Protein AF-0000000084598078 (afdb_homodimer)

Structure (mmCIF, N/CA/C/O backbone):
data_AF-0000000084598078-model_v1
#
loop_
_entity.id
_entity.type
_entity.pdbx_description
1 polymer 'N-acetyltransferase domain-containing protein'
#
loop_
_atom_site.group_PDB
_atom_site.id
_atom_site.type_symbol
_atom_site.label_atom_id
_atom_site.label_alt_id
_atom_site.label_comp_id
_atom_site.label_asym_id
_atom_site.label_entity_id
_atom_site.label_seq_id
_atom_site.pdbx_PDB_ins_code
_atom_site.Cartn_x
_atom_site.Cartn_y
_atom_site.Cartn_z
_atom_site.occupancy
_atom_site.B_iso_or_equiv
_atom_site.auth_seq_id
_atom_site.auth_comp_id
_atom_site.auth_asym_id
_atom_site.auth_atom_id
_atom_site.pdbx_PDB_model_num
ATOM 1 N N . MET A 1 1 ? 15.062 3.168 -22.875 1 33.38 1 MET A N 1
ATOM 2 C CA . MET A 1 1 ? 16.219 2.279 -22.734 1 33.38 1 MET A CA 1
ATOM 3 C C . MET A 1 1 ? 15.922 1.174 -21.719 1 33.38 1 MET A C 1
ATOM 5 O O . MET A 1 1 ? 15.234 1.404 -20.734 1 33.38 1 MET A O 1
ATOM 9 N N . SER A 1 2 ? 16.141 -0.065 -22.094 1 39.03 2 SER A N 1
ATOM 10 C CA . SER A 1 2 ? 15.836 -1.218 -21.266 1 39.03 2 SER A CA 1
ATOM 11 C C . SER A 1 2 ? 16.656 -1.192 -19.969 1 39.03 2 SER A C 1
ATOM 13 O O . SER A 1 2 ? 17.844 -0.91 -20 1 39.03 2 SER A O 1
ATOM 15 N N . VAL A 1 3 ? 16.031 -1.024 -18.812 1 53.75 3 VAL A N 1
ATOM 16 C CA . VAL A 1 3 ? 16.656 -0.993 -17.5 1 53.75 3 VAL A CA 1
ATOM 17 C C . VAL A 1 3 ? 17.688 -2.117 -17.391 1 53.75 3 VAL A C 1
ATOM 19 O O . VAL A 1 3 ? 18.531 -2.111 -16.484 1 53.75 3 VAL A O 1
ATOM 22 N N . SER A 1 4 ? 17.656 -3.123 -18.219 1 53.31 4 SER A N 1
ATOM 23 C CA . SER A 1 4 ? 18.453 -4.336 -18.078 1 53.31 4 SER A CA 1
ATOM 24 C C . SER A 1 4 ? 19.938 -4.039 -18.188 1 53.31 4 SER A C 1
ATOM 26 O O . SER A 1 4 ? 20.766 -4.762 -17.641 1 53.31 4 SER A O 1
ATOM 28 N N . THR A 1 5 ? 20.375 -2.893 -18.75 1 61.44 5 THR A N 1
ATOM 29 C CA . THR A 1 5 ? 21.781 -2.654 -19.016 1 61.44 5 THR A CA 1
ATOM 30 C C . THR A 1 5 ? 22.375 -1.687 -18 1 61.44 5 THR A C 1
ATOM 32 O O . THR A 1 5 ? 23.578 -1.429 -18.016 1 61.44 5 THR A O 1
ATOM 35 N N . LEU A 1 6 ? 21.719 -1.361 -17.125 1 67.69 6 LEU A N 1
ATOM 36 C CA . LEU A 1 6 ? 22.172 -0.348 -16.188 1 67.69 6 LEU A CA 1
ATOM 37 C C . LEU A 1 6 ? 22.844 -0.994 -14.969 1 67.69 6 LEU A C 1
ATOM 39 O O . LEU A 1 6 ? 22.547 -2.143 -14.633 1 67.69 6 LEU A O 1
ATOM 43 N N . PRO A 1 7 ? 23.828 -0.304 -14.336 1 74.62 7 PRO A N 1
ATOM 44 C CA . PRO A 1 7 ? 24.344 -0.784 -13.055 1 74.62 7 PRO A CA 1
ATOM 45 C C . PRO A 1 7 ? 23.25 -1.077 -12.039 1 74.62 7 PRO A C 1
ATOM 47 O O . PRO A 1 7 ? 22.172 -0.47 -12.094 1 74.62 7 PRO A O 1
ATOM 50 N N . LYS A 1 8 ? 23.578 -2.086 -11.297 1 75.5 8 LYS A N 1
ATOM 51 C CA . LYS A 1 8 ? 22.625 -2.57 -10.312 1 75.5 8 LYS A CA 1
ATOM 52 C C . LYS A 1 8 ? 22.016 -1.413 -9.523 1 75.5 8 LYS A C 1
ATOM 54 O O . LYS A 1 8 ? 20.797 -1.386 -9.281 1 75.5 8 LYS A O 1
ATOM 59 N N . ALA A 1 9 ? 22.875 -0.441 -9.117 1 71.5 9 ALA A N 1
ATOM 60 C CA . ALA A 1 9 ? 22.422 0.702 -8.328 1 71.5 9 ALA A CA 1
ATOM 61 C C . ALA A 1 9 ? 21.438 1.56 -9.125 1 71.5 9 ALA A C 1
ATOM 63 O O . ALA A 1 9 ? 20.438 2.027 -8.578 1 71.5 9 ALA A O 1
ATOM 64 N N . ASP A 1 10 ? 21.703 1.66 -10.383 1 82.12 10 ASP A N 1
ATOM 65 C CA . ASP A 1 10 ? 20.828 2.436 -11.258 1 82.12 10 ASP A CA 1
ATOM 66 C C . ASP A 1 10 ? 19.5 1.721 -11.484 1 82.12 10 ASP A C 1
ATOM 68 O O . ASP A 1 10 ? 18.438 2.355 -11.492 1 82.12 10 ASP A O 1
ATOM 72 N N . LYS A 1 11 ? 19.625 0.465 -11.562 1 84.94 11 LYS A N 1
ATOM 73 C CA . LYS A 1 11 ? 18.422 -0.326 -11.742 1 84.94 11 LYS A CA 1
ATOM 74 C C . LYS A 1 11 ? 17.5 -0.221 -10.523 1 84.94 11 LYS A C 1
ATOM 76 O O . LYS A 1 11 ? 16.297 -0.074 -10.664 1 84.94 11 LYS A O 1
ATOM 81 N N . ARG A 1 12 ? 18.094 -0.279 -9.453 1 87.19 12 ARG A N 1
ATOM 82 C CA . ARG A 1 12 ? 17.344 -0.189 -8.211 1 87.19 12 ARG A CA 1
ATOM 83 C C . ARG A 1 12 ? 16.656 1.172 -8.078 1 87.19 12 ARG A C 1
ATOM 85 O O . ARG A 1 12 ? 15.516 1.261 -7.633 1 87.19 12 ARG A O 1
ATOM 92 N N . ASP A 1 13 ? 17.406 2.141 -8.531 1 88.06 13 ASP A N 1
ATOM 93 C CA . ASP A 1 13 ? 16.844 3.488 -8.484 1 88.06 13 ASP A CA 1
ATOM 94 C C . ASP A 1 13 ? 15.633 3.607 -9.391 1 88.06 13 ASP A C 1
ATOM 96 O O . ASP A 1 13 ? 14.617 4.203 -9.016 1 88.06 13 ASP A O 1
ATOM 100 N N . ILE A 1 14 ? 15.789 3.059 -10.438 1 92.56 14 ILE A N 1
ATOM 101 C CA . ILE A 1 14 ? 14.695 3.113 -11.398 1 92.56 14 ILE A CA 1
ATOM 102 C C . ILE A 1 14 ? 13.492 2.34 -10.859 1 92.56 14 ILE A C 1
ATOM 104 O O . ILE A 1 14 ? 12.352 2.791 -10.984 1 92.56 14 ILE A O 1
ATOM 108 N N . GLN A 1 15 ? 13.711 1.255 -10.297 1 93.06 15 GLN A N 1
ATOM 109 C CA . GLN A 1 15 ? 12.625 0.457 -9.742 1 93.06 15 GLN A CA 1
ATOM 110 C C . GLN A 1 15 ? 11.93 1.192 -8.602 1 93.06 15 GLN A C 1
ATOM 112 O O . GLN A 1 15 ? 10.711 1.104 -8.453 1 93.06 15 GLN A O 1
ATOM 117 N N . LEU A 1 16 ? 12.688 1.859 -7.855 1 93.25 16 LEU A N 1
ATOM 118 C CA . LEU A 1 16 ? 12.109 2.611 -6.746 1 93.25 16 LEU A CA 1
ATOM 119 C C . LEU A 1 16 ? 11.195 3.715 -7.258 1 93.25 16 LEU A C 1
ATOM 121 O O . LEU A 1 16 ? 10.109 3.938 -6.703 1 93.25 16 LEU A O 1
ATOM 125 N N . ILE A 1 17 ? 11.633 4.371 -8.273 1 94.12 17 ILE A N 1
ATOM 126 C CA . ILE A 1 17 ? 10.82 5.414 -8.883 1 94.12 17 ILE A CA 1
ATOM 127 C C . ILE A 1 17 ? 9.531 4.801 -9.438 1 94.12 17 ILE A C 1
ATOM 129 O O . ILE A 1 17 ? 8.453 5.367 -9.273 1 94.12 17 ILE A O 1
ATOM 133 N N . ARG A 1 18 ? 9.664 3.744 -10.039 1 95.25 18 ARG A N 1
ATOM 134 C CA . ARG A 1 18 ? 8.492 3.057 -10.578 1 95.25 18 ARG A CA 1
ATOM 135 C C . ARG A 1 18 ? 7.578 2.572 -9.453 1 95.25 18 ARG A C 1
ATOM 137 O O . ARG A 1 18 ? 6.355 2.641 -9.578 1 95.25 18 ARG A O 1
ATOM 144 N N . MET A 1 19 ? 8.172 2.045 -8.453 1 96.69 19 MET A N 1
ATOM 145 C CA . MET A 1 19 ? 7.402 1.616 -7.285 1 96.69 19 MET A CA 1
ATOM 146 C C . MET A 1 19 ? 6.586 2.771 -6.719 1 96.69 19 MET A C 1
ATOM 148 O O . MET A 1 19 ? 5.402 2.607 -6.406 1 96.69 19 MET A O 1
ATOM 152 N N . GLN A 1 20 ? 7.211 3.885 -6.59 1 96.5 20 GLN A N 1
ATOM 153 C CA . GLN A 1 20 ? 6.535 5.094 -6.125 1 96.5 20 GLN A CA 1
ATOM 154 C C . GLN A 1 20 ? 5.305 5.398 -6.977 1 96.5 20 GLN A C 1
ATOM 156 O O . GLN A 1 20 ? 4.211 5.598 -6.445 1 96.5 20 GLN A O 1
ATOM 161 N N . GLN A 1 21 ? 5.5 5.387 -8.25 1 96.38 21 GLN A N 1
ATOM 162 C CA . GLN A 1 21 ? 4.418 5.695 -9.18 1 96.38 21 GLN A CA 1
ATOM 163 C C . GLN A 1 21 ? 3.33 4.629 -9.133 1 96.38 21 GLN A C 1
ATOM 165 O O . GLN A 1 21 ? 2.141 4.949 -9.094 1 96.38 21 GLN A O 1
ATOM 170 N N . GLN A 1 22 ? 3.766 3.426 -9.117 1 97.12 22 GLN A N 1
ATOM 171 C CA . GLN A 1 22 ? 2.818 2.32 -9.219 1 97.12 22 GLN A CA 1
ATOM 172 C C . GLN A 1 22 ? 1.99 2.188 -7.945 1 97.12 22 GLN A C 1
ATOM 174 O O . GLN A 1 22 ? 0.781 1.956 -8 1 97.12 22 GLN A O 1
ATOM 179 N N . VAL A 1 23 ? 2.613 2.295 -6.828 1 98.12 23 VAL A N 1
ATOM 180 C CA . VAL A 1 23 ? 1.882 2.229 -5.566 1 98.12 23 VAL A CA 1
ATOM 181 C C . VAL A 1 23 ? 0.789 3.295 -5.547 1 98.12 23 VAL A C 1
ATOM 183 O O . VAL A 1 23 ? -0.353 3.016 -5.172 1 98.12 23 VAL A O 1
ATOM 186 N N . LYS A 1 24 ? 1.148 4.469 -5.945 1 96.94 24 LYS A N 1
ATOM 187 C CA . LYS A 1 24 ? 0.182 5.562 -5.977 1 96.94 24 LYS A CA 1
ATOM 188 C C . LYS A 1 24 ? 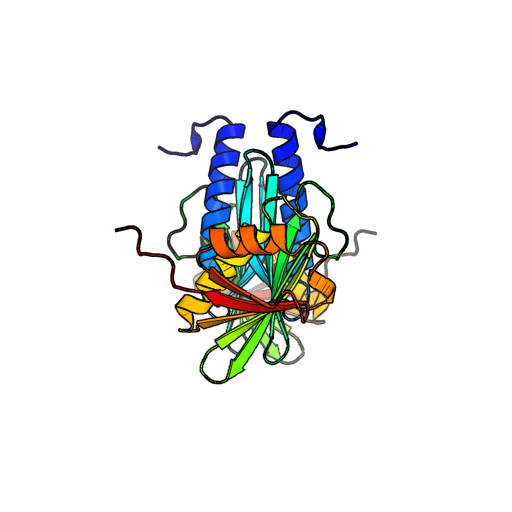-0.993 5.23 -6.891 1 96.94 24 LYS A C 1
ATOM 190 O O . LYS A 1 24 ? -2.152 5.418 -6.516 1 96.94 24 LYS A O 1
ATOM 195 N N . GLU A 1 25 ? -0.717 4.777 -8.047 1 96.56 25 GLU A N 1
ATOM 196 C CA . GLU A 1 25 ? -1.756 4.457 -9.023 1 96.56 25 GLU A CA 1
ATOM 197 C C . GLU A 1 25 ? -2.631 3.305 -8.531 1 96.56 25 GLU A C 1
ATOM 199 O O . GLU A 1 25 ? -3.855 3.348 -8.672 1 96.56 25 GLU A O 1
ATOM 204 N N . ILE A 1 26 ? -2.035 2.314 -7.969 1 97.12 26 ILE A N 1
ATOM 205 C CA . ILE A 1 26 ? -2.764 1.158 -7.461 1 97.12 26 ILE A CA 1
ATOM 206 C C . ILE A 1 26 ? -3.682 1.59 -6.32 1 97.12 26 ILE A C 1
ATOM 208 O O . ILE A 1 26 ? -4.84 1.167 -6.25 1 97.12 26 ILE A O 1
ATOM 212 N N . ALA A 1 27 ? -3.182 2.42 -5.492 1 96.25 27 ALA A N 1
ATOM 213 C CA . ALA A 1 27 ? -3.918 2.871 -4.312 1 96.25 27 ALA A CA 1
ATOM 214 C C . ALA A 1 27 ? -5.156 3.668 -4.711 1 96.25 27 ALA A C 1
ATOM 216 O O . ALA A 1 27 ? -6.102 3.787 -3.928 1 96.25 27 ALA A O 1
ATOM 217 N N . LYS A 1 28 ? -5.148 4.223 -5.887 1 94.94 28 LYS A N 1
ATOM 218 C CA . LYS A 1 28 ? -6.273 5.027 -6.363 1 94.94 28 LYS A CA 1
ATOM 219 C C . LYS A 1 28 ? -7.426 4.141 -6.824 1 94.94 28 LYS A C 1
ATOM 221 O O . LYS A 1 28 ? -8.555 4.609 -6.984 1 94.94 28 LYS A O 1
ATOM 226 N N . GLU A 1 29 ? -7.113 2.91 -7.129 1 93.94 29 GLU A N 1
ATOM 227 C CA . GLU A 1 29 ? -8.141 2.002 -7.629 1 93.94 29 GLU A CA 1
ATOM 228 C C . GLU A 1 29 ? -9.109 1.604 -6.52 1 93.94 29 GLU A C 1
ATOM 230 O O . GLU A 1 29 ? -8.695 1.337 -5.391 1 93.94 29 GLU A O 1
ATOM 235 N N . ASP A 1 30 ? -10.344 1.502 -6.934 1 90.06 30 ASP A N 1
ATOM 236 C CA . ASP A 1 30 ? -11.391 1.147 -5.977 1 90.06 30 ASP A CA 1
ATOM 237 C C . ASP A 1 30 ? -11.25 -0.305 -5.527 1 90.06 30 ASP A C 1
ATOM 239 O O . ASP A 1 30 ? -11.016 -1.195 -6.344 1 90.06 30 ASP A O 1
ATOM 243 N N . LYS A 1 31 ? -11.391 -0.537 -4.199 1 91.31 31 LYS A N 1
ATOM 244 C CA . LYS A 1 31 ? -11.414 -1.861 -3.586 1 91.31 31 LYS A CA 1
ATOM 245 C C . LYS A 1 31 ? -10.094 -2.588 -3.793 1 91.31 31 LYS A C 1
ATOM 247 O O . LYS A 1 31 ? -10.062 -3.811 -3.957 1 91.31 31 LYS A O 1
ATOM 252 N N . LYS A 1 32 ? -9.07 -1.852 -4.02 1 95.81 32 LYS A N 1
ATOM 253 C CA . LYS A 1 32 ? -7.734 -2.422 -4.164 1 95.81 32 LYS A CA 1
ATOM 254 C C . LYS A 1 32 ? -6.773 -1.84 -3.127 1 95.81 32 LYS A C 1
ATOM 256 O O . LYS A 1 32 ? -6.805 -0.639 -2.85 1 95.81 32 LYS A O 1
ATOM 261 N N . GLU A 1 33 ? -5.934 -2.695 -2.588 1 97.25 33 GLU A N 1
ATOM 262 C CA . GLU A 1 33 ? -4.992 -2.256 -1.561 1 97.25 33 GLU A CA 1
ATOM 263 C C . GLU A 1 33 ? -3.604 -2.842 -1.796 1 97.25 33 GLU A C 1
ATOM 265 O O . GLU A 1 33 ? -3.473 -4.004 -2.188 1 97.25 33 GLU A O 1
ATOM 270 N N . VAL A 1 34 ? -2.607 -2.037 -1.594 1 98.56 34 VAL A N 1
ATOM 271 C CA . VAL A 1 34 ? -1.236 -2.535 -1.569 1 98.56 34 VAL A CA 1
ATOM 272 C C . VAL A 1 34 ? -0.98 -3.283 -0.263 1 98.56 34 VAL A C 1
ATOM 274 O O . VAL A 1 34 ? -1.15 -2.723 0.823 1 98.56 34 VAL A O 1
ATOM 277 N N . ILE A 1 35 ? -0.51 -4.531 -0.399 1 98.44 35 ILE A N 1
ATOM 278 C CA . ILE A 1 35 ? -0.404 -5.309 0.832 1 98.44 35 ILE A CA 1
ATOM 279 C C . ILE A 1 35 ? 1.04 -5.762 1.033 1 98.44 35 ILE A C 1
ATOM 281 O O . ILE A 1 35 ? 1.372 -6.355 2.061 1 98.44 35 ILE A O 1
ATOM 285 N N . GLY A 1 36 ? 1.893 -5.438 0.041 1 98.19 36 GLY A N 1
ATOM 286 C CA . GLY A 1 36 ? 3.285 -5.812 0.232 1 98.19 36 GLY A CA 1
ATOM 287 C C . GLY A 1 36 ? 4.191 -5.332 -0.885 1 98.19 36 GLY A C 1
ATOM 288 O O . GLY A 1 36 ? 3.715 -4.934 -1.949 1 98.19 36 GLY A O 1
ATOM 289 N N . ILE A 1 37 ? 5.402 -5.316 -0.612 1 97.81 37 ILE A N 1
ATOM 290 C CA . ILE A 1 37 ? 6.523 -5.211 -1.54 1 97.81 37 ILE A CA 1
ATOM 291 C C . ILE A 1 37 ? 7.477 -6.383 -1.332 1 97.81 37 ILE A C 1
ATOM 293 O O . ILE A 1 37 ? 7.809 -6.727 -0.196 1 97.81 37 ILE A O 1
ATOM 297 N N . GLU A 1 38 ? 7.848 -7.035 -2.434 1 97.06 38 GLU A N 1
ATOM 298 C CA . GLU A 1 38 ? 8.656 -8.25 -2.328 1 97.06 38 GLU A CA 1
ATOM 299 C C . GLU A 1 38 ? 9.82 -8.219 -3.314 1 97.06 38 GLU A C 1
ATOM 301 O O . GLU A 1 38 ? 9.758 -7.531 -4.336 1 97.06 38 GLU A O 1
ATOM 306 N N . GLN A 1 39 ? 10.75 -8.93 -2.902 1 94.31 39 GLN A N 1
ATOM 307 C CA . GLN A 1 39 ? 11.898 -9.109 -3.781 1 94.31 39 GLN A CA 1
ATOM 308 C C . GLN A 1 39 ? 11.922 -10.516 -4.379 1 94.31 39 GLN A C 1
ATOM 310 O O . GLN A 1 39 ? 11.789 -11.508 -3.656 1 94.31 39 GLN A O 1
ATOM 315 N N . ILE A 1 40 ? 11.898 -10.617 -5.656 1 91.75 40 ILE A N 1
ATOM 316 C CA . ILE A 1 40 ? 11.93 -11.914 -6.328 1 91.75 40 ILE A CA 1
ATOM 317 C C . ILE A 1 40 ? 13.352 -12.461 -6.316 1 91.75 40 ILE A C 1
ATOM 319 O O . ILE A 1 40 ? 13.578 -13.625 -5.965 1 91.75 40 ILE A O 1
ATOM 323 N N . ASP A 1 41 ? 14.273 -11.727 -6.805 1 84 41 ASP A N 1
ATOM 324 C CA . ASP A 1 41 ? 15.695 -12.055 -6.742 1 84 41 ASP A CA 1
ATOM 325 C C . ASP A 1 41 ? 16.531 -10.836 -6.34 1 84 41 ASP A C 1
ATOM 327 O O . ASP A 1 41 ? 16 -9.891 -5.754 1 84 41 ASP A O 1
ATOM 331 N N . GLU A 1 42 ? 17.75 -10.852 -6.52 1 78.19 42 GLU A N 1
ATOM 332 C CA . GLU A 1 42 ? 18.625 -9.797 -6.039 1 78.19 42 GLU A CA 1
ATOM 333 C C . GLU A 1 42 ? 18.391 -8.492 -6.801 1 78.19 42 GLU A C 1
ATOM 335 O O . GLU A 1 42 ? 18.875 -7.434 -6.391 1 78.19 42 GLU A O 1
ATOM 340 N N . GLU A 1 43 ? 17.531 -8.57 -7.805 1 80.75 43 GLU A N 1
ATOM 341 C CA . GLU A 1 43 ? 17.5 -7.367 -8.625 1 80.75 43 GLU A CA 1
ATOM 342 C C . GLU A 1 43 ? 16.078 -6.883 -8.859 1 80.75 43 GLU A C 1
ATOM 344 O O . GLU A 1 43 ? 15.867 -5.727 -9.234 1 80.75 43 GLU A O 1
ATOM 349 N N . GLU A 1 44 ? 15.156 -7.723 -8.547 1 92 44 GLU A N 1
ATOM 350 C CA . GLU A 1 44 ? 13.82 -7.352 -9 1 92 44 GLU A CA 1
ATOM 351 C C . GLU A 1 44 ? 12.859 -7.215 -7.82 1 92 44 GLU A C 1
ATOM 353 O O . GLU A 1 44 ? 12.805 -8.086 -6.949 1 92 44 GLU A O 1
ATOM 358 N N . TRP A 1 45 ? 12.18 -6.102 -7.855 1 95.31 45 TRP A N 1
ATOM 359 C CA . TRP A 1 45 ? 11.172 -5.816 -6.848 1 95.31 45 TRP A CA 1
ATOM 360 C C . TRP A 1 45 ? 9.773 -5.805 -7.461 1 95.31 45 TRP A C 1
ATOM 362 O O . TRP A 1 45 ? 9.602 -5.441 -8.625 1 95.31 45 TRP A O 1
ATOM 372 N N . VAL A 1 46 ? 8.859 -6.211 -6.641 1 97.69 46 VAL A N 1
ATOM 373 C CA . VAL A 1 46 ? 7.477 -6.227 -7.109 1 97.69 46 VAL A CA 1
ATOM 374 C C . VAL A 1 46 ? 6.559 -5.664 -6.031 1 97.69 46 VAL A C 1
ATOM 376 O O . VAL A 1 46 ? 6.914 -5.652 -4.848 1 97.69 46 VAL A O 1
ATOM 379 N N . ILE A 1 47 ? 5.422 -5.223 -6.457 1 98.44 47 ILE A N 1
ATOM 380 C CA . ILE A 1 47 ? 4.348 -4.781 -5.574 1 98.44 47 ILE A CA 1
ATOM 381 C C . ILE A 1 47 ? 3.264 -5.852 -5.504 1 98.44 47 ILE A C 1
ATOM 383 O O . ILE A 1 47 ? 2.898 -6.441 -6.523 1 98.44 47 ILE A O 1
ATOM 387 N N . VAL A 1 48 ? 2.824 -6.129 -4.316 1 98.69 48 VAL A N 1
ATOM 388 C CA . VAL A 1 48 ? 1.711 -7.051 -4.109 1 98.69 48 VAL A CA 1
ATOM 389 C C . VAL A 1 48 ? 0.461 -6.273 -3.705 1 98.69 48 VAL A C 1
ATOM 391 O O . VAL A 1 48 ? 0.504 -5.449 -2.789 1 98.69 48 VAL A O 1
ATOM 394 N N . SER A 1 49 ? -0.571 -6.492 -4.414 1 98.69 49 SER A N 1
ATOM 395 C CA . SER A 1 49 ? -1.837 -5.84 -4.09 1 98.69 49 SER A CA 1
ATOM 396 C C . SER A 1 49 ? -2.975 -6.852 -4.012 1 98.69 49 SER A C 1
ATOM 398 O O . SER A 1 49 ? -2.844 -7.98 -4.488 1 98.69 49 SER A O 1
ATOM 400 N N . LYS A 1 50 ? -3.986 -6.512 -3.307 1 98.12 50 LYS A N 1
ATOM 401 C CA . LYS A 1 50 ? -5.172 -7.348 -3.127 1 98.12 50 LYS A CA 1
ATOM 402 C C . LYS A 1 50 ? -6.441 -6.582 -3.482 1 98.12 50 LYS A C 1
ATOM 404 O O . LYS A 1 50 ? -6.586 -5.41 -3.127 1 98.12 50 LYS A O 1
ATOM 409 N N . SER A 1 51 ? -7.25 -7.18 -4.277 1 97.25 51 SER A N 1
ATOM 410 C CA . SER A 1 51 ? -8.578 -6.641 -4.574 1 97.25 51 SER A CA 1
ATOM 411 C C . SER A 1 51 ? -9.672 -7.59 -4.113 1 97.25 51 SER A C 1
ATOM 413 O O . SER A 1 51 ? -9.508 -8.812 -4.168 1 97.25 51 SER A O 1
ATOM 415 N N . TYR A 1 52 ? -10.781 -6.961 -3.656 1 93.19 52 TYR A N 1
ATOM 416 C CA . TYR A 1 52 ? -11.898 -7.758 -3.15 1 93.19 52 TYR A CA 1
ATOM 417 C C . TYR A 1 52 ? -13.156 -7.523 -3.979 1 93.19 52 TYR A C 1
ATOM 419 O O . TYR A 1 52 ? -13.445 -6.387 -4.363 1 93.19 52 TYR A O 1
ATOM 427 N N . TYR A 1 53 ? -13.727 -8.609 -4.352 1 91.5 53 TYR A N 1
ATOM 428 C CA . TYR A 1 53 ? -15.016 -8.555 -5.031 1 91.5 53 TYR A CA 1
ATOM 429 C C . TYR A 1 53 ? -15.969 -9.609 -4.48 1 91.5 53 TYR A C 1
ATOM 431 O O . TYR A 1 53 ? -15.789 -10.805 -4.727 1 91.5 53 TYR A O 1
ATOM 439 N N . ASN A 1 54 ? -17.141 -9.188 -3.787 1 87.88 54 ASN A N 1
ATOM 440 C CA . ASN A 1 54 ? -18.141 -10.117 -3.246 1 87.88 54 ASN A CA 1
ATOM 441 C C . ASN A 1 54 ? -17.484 -11.211 -2.406 1 87.88 54 ASN A C 1
ATOM 443 O O . ASN A 1 54 ? -16.844 -10.922 -1.394 1 87.88 54 ASN A O 1
ATOM 447 N N . ASP A 1 55 ? -17.578 -12.414 -2.73 1 91.69 55 ASP A N 1
ATOM 448 C CA . ASP A 1 55 ? -17.031 -13.516 -1.948 1 91.69 55 ASP A CA 1
ATOM 449 C C . ASP A 1 55 ? -15.727 -14.031 -2.561 1 91.69 55 ASP A C 1
ATOM 451 O O . ASP A 1 55 ? -15.414 -15.219 -2.461 1 91.69 55 ASP A O 1
ATOM 455 N N . ALA A 1 56 ? -15.055 -13.078 -3.277 1 96.38 56 ALA A N 1
ATOM 456 C CA . ALA A 1 56 ? -13.797 -13.445 -3.918 1 96.38 56 ALA A CA 1
ATOM 457 C C . ALA A 1 56 ? -12.75 -12.336 -3.762 1 96.38 56 ALA A C 1
ATOM 459 O O . ALA A 1 56 ? -13.094 -11.203 -3.41 1 96.38 56 ALA A O 1
ATOM 460 N N . PHE A 1 57 ? -11.531 -12.758 -3.871 1 97.62 57 PHE A N 1
ATOM 461 C CA . PHE A 1 57 ? -10.469 -11.766 -3.922 1 97.62 57 PHE A CA 1
ATOM 462 C C . PHE A 1 57 ? -9.367 -12.188 -4.887 1 97.62 57 PHE A C 1
ATOM 464 O O . PHE A 1 57 ? -9.344 -13.336 -5.34 1 97.62 57 PHE A O 1
ATOM 471 N N . GLN A 1 58 ? -8.555 -11.211 -5.25 1 98.06 58 GLN A N 1
ATOM 472 C CA . GLN A 1 58 ? -7.375 -11.43 -6.086 1 98.06 58 GLN A CA 1
ATOM 473 C C . GLN A 1 58 ? -6.109 -10.93 -5.395 1 98.06 58 GLN A C 1
ATOM 475 O O . GLN A 1 58 ? -6.125 -9.875 -4.754 1 98.06 58 GLN A O 1
ATOM 480 N N . VAL A 1 59 ? -5.098 -11.695 -5.441 1 98.5 59 VAL A N 1
ATOM 481 C CA . VAL A 1 59 ? -3.748 -11.25 -5.102 1 98.5 59 VAL A CA 1
ATOM 482 C C . VAL A 1 59 ? -2.951 -10.992 -6.379 1 98.5 59 VAL A C 1
ATOM 484 O O . VAL A 1 59 ? -2.785 -11.898 -7.207 1 98.5 59 VAL A O 1
ATOM 487 N N . MET A 1 60 ? -2.447 -9.812 -6.508 1 98.44 60 MET A N 1
ATOM 488 C CA . MET A 1 60 ? -1.848 -9.414 -7.777 1 98.44 60 MET A CA 1
ATOM 489 C C . MET A 1 60 ? -0.411 -8.945 -7.574 1 98.44 60 MET A C 1
ATOM 491 O O . MET A 1 60 ? -0.058 -8.453 -6.5 1 98.44 60 MET A O 1
ATOM 495 N N . ILE A 1 61 ? 0.362 -9.133 -8.68 1 98.25 61 ILE A N 1
ATOM 496 C CA . ILE A 1 61 ? 1.75 -8.688 -8.703 1 98.25 61 ILE A CA 1
ATOM 497 C C . ILE A 1 61 ? 1.937 -7.645 -9.805 1 98.25 61 ILE A C 1
ATOM 499 O O . ILE A 1 61 ? 1.439 -7.812 -10.914 1 98.25 61 ILE A O 1
ATOM 503 N N . ASN A 1 62 ? 2.59 -6.59 -9.453 1 97.75 62 ASN A N 1
ATOM 504 C CA . ASN A 1 62 ? 3.111 -5.645 -10.43 1 97.75 62 ASN A CA 1
ATOM 505 C C . ASN A 1 62 ? 4.633 -5.535 -10.352 1 97.75 62 ASN A C 1
ATOM 507 O O . ASN A 1 62 ? 5.184 -5.211 -9.297 1 97.75 62 ASN A O 1
ATOM 511 N N . ASP A 1 63 ? 5.188 -5.785 -11.445 1 95.69 63 ASP A N 1
ATOM 512 C CA . ASP A 1 63 ? 6.641 -5.766 -11.57 1 95.69 63 ASP A CA 1
ATOM 513 C C . ASP A 1 63 ? 7.164 -4.336 -11.68 1 95.69 63 ASP A C 1
ATOM 515 O O . ASP A 1 63 ? 6.648 -3.535 -12.461 1 95.69 63 ASP A O 1
ATOM 519 N N . CYS A 1 64 ? 8.266 -4.031 -10.984 1 95.94 64 CYS A N 1
ATOM 520 C CA . CYS A 1 64 ? 8.789 -2.67 -10.977 1 95.94 64 CYS A CA 1
ATOM 521 C C . CYS A 1 64 ? 9.922 -2.514 -11.984 1 95.94 64 CYS A C 1
ATOM 523 O O . CYS A 1 64 ? 10.531 -1.446 -12.086 1 95.94 64 CYS A O 1
ATOM 525 N N . SER A 1 65 ? 10.273 -3.504 -12.695 1 92.5 65 SER A N 1
ATOM 526 C CA . SER A 1 65 ? 11.273 -3.389 -13.75 1 92.5 65 SER A CA 1
ATOM 527 C C . SER A 1 65 ? 10.688 -2.732 -15 1 92.5 65 SER A C 1
ATOM 529 O O . SER A 1 65 ? 11.43 -2.242 -15.852 1 92.5 65 SER A O 1
ATOM 531 N N . GLN A 1 66 ? 9.344 -2.705 -15.094 1 91.38 66 GLN A N 1
ATOM 532 C CA . GLN A 1 66 ? 8.664 -2.062 -16.219 1 91.38 66 GLN A CA 1
ATOM 533 C C . GLN A 1 66 ? 7.688 -0.993 -15.727 1 91.38 66 GLN A C 1
ATOM 535 O O . GLN A 1 66 ? 7.23 -1.038 -14.586 1 91.38 66 GLN A O 1
ATOM 540 N N . PRO A 1 67 ? 7.461 -0.02 -16.609 1 91.38 67 PRO A N 1
ATOM 541 C CA . PRO A 1 67 ? 6.465 0.982 -16.219 1 91.38 67 PRO A CA 1
ATOM 542 C C . PRO A 1 67 ? 5.082 0.382 -15.992 1 91.38 67 PRO A C 1
ATOM 544 O O . PRO A 1 67 ? 4.73 -0.622 -16.609 1 91.38 67 PRO A O 1
ATOM 547 N N . TYR A 1 68 ? 4.375 1.056 -15.125 1 91.62 68 TYR A N 1
ATOM 548 C CA . TYR A 1 68 ? 3.01 0.619 -14.852 1 91.62 68 TYR A CA 1
ATOM 549 C C . TYR A 1 68 ? 2.105 0.859 -16.047 1 91.62 68 TYR A C 1
ATOM 551 O O . TYR A 1 68 ? 2.078 1.96 -16.609 1 91.62 68 TYR A O 1
ATOM 559 N N . ASP A 1 69 ? 1.317 -0.124 -16.422 1 91.44 69 ASP A N 1
ATOM 560 C CA . ASP A 1 69 ? 0.452 0.061 -17.578 1 91.44 69 ASP A CA 1
ATOM 561 C C . ASP A 1 69 ? -1.01 -0.189 -17.219 1 91.44 69 ASP A C 1
ATOM 563 O O . ASP A 1 69 ? -1.85 -0.373 -18.109 1 91.44 69 ASP A O 1
ATOM 567 N N . GLY A 1 70 ? -1.317 -0.263 -15.969 1 91.69 70 GLY A N 1
ATOM 568 C CA . GLY A 1 70 ? -2.697 -0.363 -15.516 1 91.69 70 GLY A CA 1
ATOM 569 C C . GLY A 1 70 ? -3.152 -1.795 -15.305 1 91.69 70 GLY A C 1
ATOM 570 O O . GLY A 1 70 ? -4.289 -2.035 -14.883 1 91.69 70 GLY A O 1
ATOM 571 N N . LYS A 1 71 ? -2.26 -2.674 -15.617 1 94.75 71 LYS A N 1
ATOM 572 C CA . LYS A 1 71 ? -2.623 -4.082 -15.492 1 94.75 71 LYS A CA 1
ATOM 573 C C . LYS A 1 71 ? -1.652 -4.82 -14.578 1 94.75 71 LYS A C 1
ATOM 575 O O . LYS A 1 71 ? -0.499 -4.414 -14.43 1 94.75 71 LYS A O 1
ATOM 580 N N . TRP A 1 72 ? -2.146 -5.848 -14.039 1 95.94 72 TRP A N 1
ATOM 581 C CA . TRP A 1 72 ? -1.282 -6.711 -13.234 1 95.94 72 TRP A CA 1
ATOM 582 C C . TRP A 1 72 ? -0.398 -7.574 -14.133 1 95.94 72 TRP A C 1
ATOM 584 O O . TRP A 1 72 ? -0.791 -7.93 -15.242 1 95.94 72 TRP A O 1
ATOM 594 N N . ASP A 1 73 ? 0.778 -7.961 -13.633 1 96.69 73 ASP A N 1
ATOM 595 C CA . ASP A 1 73 ? 1.673 -8.875 -14.336 1 96.69 73 ASP A CA 1
ATOM 596 C C . ASP A 1 73 ? 1.355 -10.328 -13.992 1 96.69 73 ASP A C 1
ATOM 598 O O . ASP A 1 73 ? 1.64 -11.234 -14.773 1 96.69 73 ASP A O 1
ATOM 602 N N . PHE A 1 74 ? 0.772 -10.562 -12.875 1 97.06 74 PHE A N 1
ATOM 603 C CA . PHE A 1 74 ? 0.418 -11.883 -12.359 1 97.06 74 PHE A CA 1
ATOM 604 C C . PHE A 1 74 ? -0.745 -11.781 -11.383 1 97.06 74 PHE A C 1
ATOM 606 O O . PHE A 1 74 ? -0.841 -10.82 -10.617 1 97.06 74 PHE A O 1
ATOM 613 N N . VAL A 1 75 ? -1.635 -12.82 -11.391 1 98.12 75 VAL A N 1
ATOM 614 C CA . VAL A 1 75 ? -2.789 -12.742 -10.508 1 98.12 75 VAL A CA 1
ATOM 615 C C . VAL A 1 75 ? -3.174 -14.148 -10.039 1 98.12 75 VAL A C 1
ATOM 617 O O . VAL A 1 75 ? -3.137 -15.102 -10.812 1 98.12 75 VAL A O 1
ATOM 620 N N . LEU A 1 76 ? -3.402 -14.258 -8.797 1 97.81 76 LEU A N 1
ATOM 621 C CA . LEU A 1 76 ? -4.043 -15.414 -8.18 1 97.81 76 LEU A CA 1
ATOM 622 C C . LEU A 1 76 ? -5.457 -15.07 -7.719 1 97.81 76 LEU A C 1
ATOM 624 O O . LEU A 1 76 ? -5.648 -14.148 -6.93 1 97.81 76 LEU A O 1
ATOM 628 N N . GLU A 1 77 ? -6.422 -15.789 -8.25 1 97.75 77 GLU A N 1
ATOM 629 C CA . GLU A 1 77 ? -7.828 -15.555 -7.93 1 97.75 77 GLU A CA 1
ATOM 630 C C . GLU A 1 77 ? -8.367 -16.625 -6.988 1 97.75 77 GLU A C 1
ATOM 632 O O . GLU A 1 77 ? -8.188 -17.828 -7.23 1 97.75 77 GLU A O 1
ATOM 637 N N . ALA A 1 78 ? -9.031 -16.156 -5.945 1 98.12 78 ALA A N 1
ATOM 638 C CA . ALA A 1 78 ? -9.586 -17.078 -4.961 1 98.12 78 ALA A CA 1
ATOM 639 C C . ALA A 1 78 ? -10.984 -16.641 -4.523 1 98.12 78 ALA A C 1
ATOM 641 O O . ALA A 1 78 ? -11.312 -15.453 -4.598 1 98.12 78 ALA A O 1
ATOM 642 N N . GLU A 1 79 ? -11.742 -17.594 -4.129 1 98.12 79 GLU A N 1
ATOM 643 C CA . GLU A 1 79 ? -13.102 -17.328 -3.668 1 98.12 79 GLU A CA 1
ATOM 644 C C . GLU A 1 79 ? -13.375 -18.047 -2.342 1 98.12 79 GLU A C 1
ATOM 646 O O . GLU A 1 79 ? -12.953 -19.188 -2.139 1 98.12 79 GLU A O 1
ATOM 651 N N . TYR A 1 80 ? -14.125 -17.359 -1.549 1 97.31 80 TYR A N 1
ATOM 652 C CA . TYR A 1 80 ? -14.594 -17.984 -0.318 1 97.31 80 TYR A CA 1
ATOM 653 C C . TYR A 1 80 ? -15.727 -18.969 -0.601 1 97.31 80 TYR A C 1
ATOM 655 O O . TYR A 1 80 ? -16.703 -18.625 -1.268 1 97.31 80 TYR A O 1
ATOM 663 N N . LYS A 1 81 ? -15.531 -20.094 -0.141 1 96.12 81 LYS A N 1
ATOM 664 C CA . LYS A 1 81 ? -16.562 -21.125 -0.253 1 96.12 81 LYS A CA 1
ATOM 665 C C . LYS A 1 81 ? -17.078 -21.547 1.122 1 96.12 81 LYS A C 1
ATOM 667 O O . LYS A 1 81 ? -16.672 -20.969 2.139 1 96.12 81 LYS A O 1
ATOM 672 N N . MET A 1 82 ? -17.984 -22.422 1.084 1 92.12 82 MET A N 1
ATOM 673 C CA . MET A 1 82 ? -18.547 -22.906 2.336 1 92.12 82 MET A CA 1
ATOM 674 C C . MET A 1 82 ? -17.484 -23.594 3.191 1 92.12 82 MET A C 1
ATOM 676 O O . MET A 1 82 ? -16.453 -24 2.68 1 92.12 82 MET A O 1
ATOM 680 N N . ALA A 1 83 ? -17.734 -23.672 4.504 1 91.38 83 ALA A N 1
ATOM 681 C CA . ALA A 1 83 ? -16.906 -24.375 5.469 1 91.38 83 ALA A CA 1
ATOM 682 C C . ALA A 1 83 ? -15.516 -23.734 5.559 1 91.38 83 ALA A C 1
ATOM 684 O O . ALA A 1 83 ? -14.508 -24.453 5.621 1 91.38 83 ALA A O 1
ATOM 685 N N . ASN A 1 84 ? -15.422 -22.453 5.477 1 94.38 84 ASN A N 1
ATOM 686 C CA . ASN A 1 84 ? -14.18 -21.703 5.66 1 94.38 84 ASN A CA 1
ATOM 687 C C . ASN A 1 84 ? -13.094 -22.188 4.699 1 94.38 84 ASN A C 1
ATOM 689 O 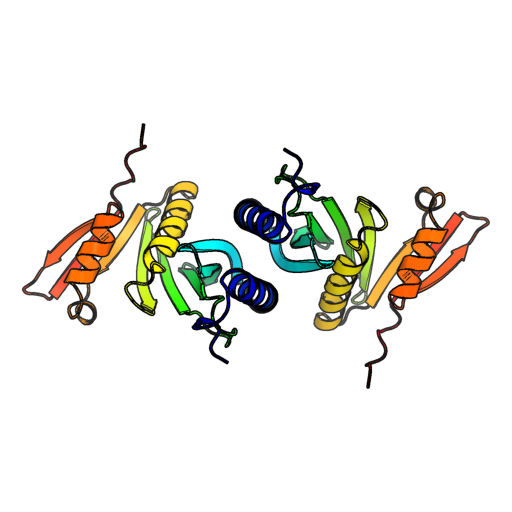O . ASN A 1 84 ? -11.977 -22.484 5.117 1 94.38 84 ASN A O 1
ATOM 693 N N . THR A 1 85 ? -13.453 -22.25 3.479 1 97.06 85 THR A N 1
ATOM 694 C CA . THR A 1 85 ? -12.523 -22.703 2.449 1 97.06 85 THR A CA 1
ATOM 695 C C . THR A 1 85 ? -12.25 -21.594 1.442 1 97.06 85 THR A C 1
ATOM 697 O O . THR A 1 85 ? -13.18 -20.938 0.955 1 97.06 85 THR A O 1
ATOM 700 N N . LEU A 1 86 ? -11.016 -21.391 1.252 1 98.06 86 LEU A N 1
ATOM 701 C CA . LEU A 1 86 ? -10.594 -20.578 0.12 1 98.06 86 LEU A CA 1
ATOM 702 C C . LEU A 1 86 ? -10.32 -21.438 -1.105 1 98.06 86 LEU A C 1
ATOM 704 O O . LEU A 1 86 ? -9.516 -22.375 -1.047 1 98.06 86 LEU A O 1
ATOM 708 N N . PHE A 1 87 ? -11.039 -21.094 -2.16 1 98.38 87 PHE A N 1
ATOM 709 C CA . PHE A 1 87 ? -10.945 -21.875 -3.383 1 98.38 87 PHE A CA 1
ATOM 710 C C . PHE A 1 87 ? -10.172 -21.125 -4.461 1 98.38 87 PHE A C 1
ATOM 712 O O . PHE A 1 87 ? -10.594 -20.047 -4.887 1 98.38 87 PHE A O 1
ATOM 719 N N . ILE A 1 88 ? -9.055 -21.703 -4.875 1 97.88 88 ILE A N 1
ATOM 720 C CA . ILE A 1 88 ? -8.273 -21.078 -5.934 1 97.88 88 ILE A CA 1
ATOM 721 C C . ILE A 1 88 ? -8.969 -21.266 -7.277 1 97.88 88 ILE A C 1
ATOM 723 O O . ILE A 1 88 ? -9.117 -22.391 -7.75 1 97.88 88 ILE A O 1
ATOM 727 N N . ASP A 1 89 ? -9.328 -20.203 -7.883 1 95.56 89 ASP A N 1
ATOM 728 C CA . ASP A 1 89 ? -10.062 -20.25 -9.141 1 95.56 89 ASP A CA 1
ATOM 729 C C . ASP A 1 89 ? -9.109 -20.266 -10.336 1 95.56 89 ASP A C 1
ATOM 731 O O . ASP A 1 89 ? -9.289 -21.047 -11.273 1 95.56 89 ASP A O 1
ATOM 735 N N . ASP A 1 90 ? -8.18 -19.344 -10.312 1 92.75 90 ASP A N 1
ATOM 736 C CA . ASP A 1 90 ? -7.309 -19.188 -11.477 1 92.75 90 ASP A CA 1
ATOM 737 C C . ASP A 1 90 ? -5.98 -18.547 -11.086 1 92.75 90 ASP A C 1
ATOM 739 O O . ASP A 1 90 ? -5.91 -17.797 -10.117 1 92.75 90 ASP A O 1
ATOM 743 N N . ILE A 1 91 ? -4.965 -18.953 -11.711 1 93.94 91 ILE A N 1
ATOM 744 C CA . ILE A 1 91 ? -3.66 -18.297 -11.672 1 93.94 91 ILE A CA 1
ATOM 745 C C . ILE A 1 91 ? -3.248 -17.891 -13.086 1 93.94 91 ILE A C 1
ATOM 747 O O . ILE A 1 91 ? -3.18 -18.719 -13.992 1 93.94 91 ILE A O 1
ATOM 751 N N . LYS A 1 92 ? -3.004 -16.609 -13.219 1 92.69 92 LYS A N 1
ATOM 752 C CA . LYS A 1 92 ? -2.682 -16.078 -14.539 1 92.69 92 LYS A CA 1
ATOM 753 C C . LYS A 1 92 ? -1.429 -15.211 -14.492 1 92.69 92 LYS A C 1
ATOM 755 O O . LYS A 1 92 ? -1.192 -14.508 -13.508 1 92.69 92 LYS A O 1
ATOM 760 N N . GLY A 1 93 ? -0.662 -15.305 -15.633 1 92.25 93 GLY A N 1
ATOM 761 C CA . GLY A 1 93 ? 0.537 -14.492 -15.742 1 92.25 93 GLY A CA 1
ATOM 762 C C . GLY A 1 93 ? 1.749 -15.281 -16.203 1 92.25 93 GLY A C 1
ATOM 763 O O . GLY A 1 93 ? 1.66 -16.484 -16.453 1 92.25 93 GLY A O 1
ATOM 764 N N . GLU A 1 94 ? 2.82 -14.539 -16.281 1 87.81 94 GLU A N 1
ATOM 765 C CA . GLU A 1 94 ? 4.047 -15.156 -16.781 1 87.81 94 GLU A CA 1
ATOM 766 C C . GLU A 1 94 ? 4.559 -16.219 -15.82 1 87.81 94 GLU A C 1
ATOM 768 O O . GLU A 1 94 ? 4.734 -15.953 -14.633 1 87.81 94 GLU A O 1
ATOM 773 N N . PRO A 1 95 ? 4.832 -17.453 -16.375 1 87.56 95 PRO A N 1
ATOM 774 C CA . PRO A 1 95 ? 5.328 -18.531 -15.508 1 87.56 95 PRO A CA 1
ATOM 775 C C . PRO A 1 95 ? 6.816 -18.391 -15.195 1 87.56 95 PRO A C 1
ATOM 777 O O . PRO A 1 95 ? 7.531 -17.656 -15.883 1 87.56 95 PRO A O 1
ATOM 780 N N . CYS A 1 96 ? 7.18 -18.938 -14.125 1 86.88 96 CYS A N 1
ATOM 781 C CA . CYS A 1 96 ? 8.578 -19.172 -13.781 1 86.88 96 CYS A CA 1
ATOM 782 C C . CYS A 1 96 ? 9.305 -17.875 -13.5 1 86.88 96 CYS A C 1
ATOM 784 O O . CYS A 1 96 ? 10.453 -17.688 -13.914 1 86.88 96 CYS A O 1
ATOM 786 N N . ARG A 1 97 ? 8.625 -16.953 -12.898 1 90.12 97 ARG A N 1
ATOM 787 C CA . ARG A 1 97 ? 9.242 -15.695 -12.5 1 90.12 97 ARG A CA 1
ATOM 788 C C . ARG A 1 97 ? 9.25 -15.539 -10.984 1 90.12 97 ARG A C 1
ATOM 790 O O . ARG A 1 97 ? 9.766 -14.555 -10.453 1 90.12 97 ARG A O 1
ATOM 797 N N . GLY A 1 98 ? 8.672 -16.484 -10.328 1 93.69 98 GLY A N 1
ATOM 798 C CA . GLY A 1 98 ? 8.609 -16.406 -8.875 1 93.69 98 GLY A CA 1
ATOM 799 C C . GLY A 1 98 ? 7.363 -15.703 -8.367 1 93.69 98 GLY A C 1
ATOM 800 O O . GLY A 1 98 ? 7.133 -15.633 -7.16 1 93.69 98 GLY A O 1
ATOM 801 N N . TYR A 1 99 ? 6.512 -15.234 -9.305 1 96.56 99 TYR A N 1
ATOM 802 C CA . TYR A 1 99 ? 5.309 -14.5 -8.93 1 96.56 99 TYR A CA 1
ATOM 803 C C . TYR A 1 99 ? 4.32 -15.406 -8.195 1 96.56 99 TYR A C 1
ATOM 805 O O . TYR A 1 99 ? 3.732 -15 -7.188 1 96.56 99 TYR A O 1
ATOM 813 N N . GLY A 1 100 ? 4.23 -16.562 -8.711 1 96.62 100 GLY A N 1
ATOM 814 C CA . GLY A 1 100 ? 3.301 -17.516 -8.117 1 96.62 100 GLY A CA 1
ATOM 815 C C . GLY A 1 100 ? 3.6 -17.812 -6.656 1 96.62 100 GLY A C 1
ATOM 816 O O . GLY A 1 100 ? 2.691 -17.844 -5.824 1 96.62 100 GLY A O 1
ATOM 817 N N . SER A 1 101 ? 4.863 -18 -6.438 1 96.5 101 SER A N 1
ATOM 818 C CA . SER A 1 101 ? 5.273 -18.312 -5.07 1 96.5 101 SER A CA 1
ATOM 819 C C . SER A 1 101 ? 4.953 -17.156 -4.129 1 96.5 101 SER A C 1
ATOM 821 O O . SER A 1 101 ? 4.508 -17.359 -3.002 1 96.5 101 SER A O 1
ATOM 823 N N . ILE A 1 102 ? 5.148 -15.969 -4.574 1 97.31 102 ILE A N 1
ATOM 824 C CA . ILE A 1 102 ? 4.844 -14.789 -3.766 1 97.31 102 ILE A CA 1
ATOM 825 C C . ILE A 1 102 ? 3.344 -14.734 -3.482 1 97.31 102 ILE A C 1
ATOM 827 O O . ILE A 1 102 ? 2.928 -14.609 -2.328 1 97.31 102 ILE A O 1
ATOM 831 N N . CYS A 1 103 ? 2.533 -14.883 -4.484 1 98.25 103 CYS A N 1
ATOM 832 C CA . CYS A 1 103 ? 1.085 -14.844 -4.305 1 98.25 103 CYS A CA 1
ATOM 833 C C . CYS A 1 103 ? 0.627 -15.953 -3.365 1 98.25 103 CYS A C 1
ATOM 835 O O . CYS A 1 103 ? -0.232 -15.734 -2.51 1 98.25 103 CYS A O 1
ATOM 837 N N . MET A 1 104 ? 1.228 -17.094 -3.521 1 97.81 104 MET A N 1
ATOM 838 C CA . MET A 1 104 ? 0.874 -18.234 -2.689 1 97.81 104 MET A CA 1
ATOM 839 C C . MET A 1 104 ? 1.17 -17.953 -1.22 1 97.81 104 MET A C 1
ATOM 841 O O . MET A 1 104 ? 0.383 -18.312 -0.343 1 97.81 104 MET A O 1
ATOM 845 N N . HIS A 1 105 ? 2.254 -17.375 -0.952 1 97.44 105 HIS A N 1
ATOM 846 C CA . HIS A 1 105 ? 2.607 -17.016 0.417 1 97.44 105 HIS A CA 1
ATOM 847 C C . HIS A 1 105 ? 1.55 -16.109 1.04 1 97.44 105 HIS A C 1
ATOM 849 O O . HIS A 1 105 ? 1.119 -16.344 2.174 1 97.44 105 HIS A O 1
ATOM 855 N N . TYR A 1 106 ? 1.14 -15.117 0.302 1 98.19 106 TYR A N 1
ATOM 856 C CA . TYR A 1 106 ? 0.117 -14.203 0.807 1 98.19 106 TYR A CA 1
ATOM 857 C C . TYR A 1 106 ? -1.216 -14.922 0.978 1 98.19 106 TYR A C 1
ATOM 859 O O . TYR A 1 106 ? -1.929 -14.695 1.958 1 98.19 106 TYR A O 1
ATOM 867 N N . LEU A 1 107 ? -1.589 -15.812 0.033 1 98.31 107 LEU A N 1
ATOM 868 C CA . LEU A 1 107 ? -2.812 -16.594 0.148 1 98.31 107 LEU A CA 1
ATOM 869 C C . LEU A 1 107 ? -2.807 -17.438 1.426 1 98.31 107 LEU A C 1
ATOM 871 O O . LEU A 1 107 ? -3.799 -17.469 2.156 1 98.31 107 LEU A O 1
ATOM 875 N N . LYS A 1 108 ? -1.702 -18.016 1.663 1 97.69 108 LYS A N 1
ATOM 876 C CA . LYS A 1 108 ? -1.58 -18.859 2.85 1 97.69 108 LYS A CA 1
ATOM 877 C C . LYS A 1 108 ? -1.715 -18.031 4.125 1 97.69 108 LYS A C 1
ATOM 879 O O . LYS A 1 108 ? -2.346 -18.469 5.09 1 97.69 108 LYS A O 1
ATOM 884 N N . GLU A 1 109 ? -1.1 -16.953 4.145 1 96.69 109 GLU A N 1
ATOM 885 C CA . GLU A 1 109 ? -1.212 -16.078 5.309 1 96.69 109 GLU A CA 1
ATOM 886 C C . GLU A 1 109 ? -2.662 -15.688 5.566 1 96.69 109 GLU A C 1
ATOM 888 O O . GLU A 1 109 ? -3.117 -15.68 6.711 1 96.69 109 GLU A O 1
ATOM 893 N N . ILE A 1 110 ? -3.34 -15.312 4.516 1 95.88 110 ILE A N 1
ATOM 894 C CA . ILE A 1 110 ? -4.75 -14.953 4.621 1 95.88 110 ILE A CA 1
ATOM 895 C C . ILE A 1 110 ? -5.543 -16.141 5.168 1 95.88 110 ILE A C 1
ATOM 897 O O . ILE A 1 110 ? -6.344 -15.977 6.094 1 95.88 110 ILE A O 1
ATOM 901 N N . ALA A 1 111 ? -5.293 -17.25 4.582 1 97.06 111 ALA A N 1
ATOM 902 C CA . ALA A 1 111 ? -5.988 -18.453 5 1 97.06 111 ALA A CA 1
ATOM 903 C C . ALA A 1 111 ? -5.738 -18.75 6.477 1 97.06 111 ALA A C 1
ATOM 905 O O . ALA A 1 111 ? -6.664 -19.109 7.211 1 97.06 111 ALA A O 1
ATOM 906 N N . TRP A 1 112 ? -4.512 -18.641 6.832 1 95.75 112 TRP A N 1
ATOM 907 C CA . TRP A 1 112 ? -4.117 -18.906 8.211 1 95.75 112 TRP A CA 1
ATOM 908 C C . TRP A 1 112 ? -4.816 -17.938 9.172 1 95.75 112 TRP A C 1
ATOM 910 O O . TRP A 1 112 ? -5.43 -18.375 10.148 1 95.75 112 TRP A O 1
ATOM 920 N N . LYS A 1 113 ? -4.812 -16.703 8.883 1 94.06 113 LYS A N 1
ATOM 921 C CA . LYS A 1 113 ? -5.422 -15.68 9.727 1 94.06 113 LYS A CA 1
ATOM 922 C C . LYS A 1 113 ? -6.93 -15.883 9.836 1 94.06 113 LYS A C 1
ATOM 924 O O . LYS A 1 113 ? -7.52 -15.617 10.883 1 94.06 113 LYS A O 1
ATOM 929 N N . GLU A 1 114 ? -7.461 -16.375 8.805 1 94.19 114 GLU A N 1
ATOM 930 C CA . GLU A 1 114 ? -8.914 -16.469 8.758 1 94.19 114 GLU A CA 1
ATOM 931 C C . GLU A 1 114 ? -9.375 -17.906 9.047 1 94.19 114 GLU A C 1
ATOM 933 O O . GLU A 1 114 ? -10.562 -18.203 8.961 1 94.19 114 GLU A O 1
ATOM 938 N N . ASN A 1 115 ? -8.484 -18.734 9.367 1 94.81 115 ASN A N 1
ATOM 939 C CA . ASN A 1 115 ? -8.742 -20.141 9.688 1 94.81 115 ASN A CA 1
ATOM 940 C C . ASN A 1 115 ? -9.461 -20.844 8.547 1 94.81 115 ASN A C 1
ATOM 942 O O . ASN A 1 115 ? -10.492 -21.5 8.758 1 94.81 115 ASN A O 1
ATOM 946 N N . CYS A 1 116 ? -8.891 -20.688 7.363 1 96.81 116 CYS A N 1
ATOM 947 C CA . CYS A 1 116 ? -9.461 -21.297 6.164 1 96.81 116 CYS A CA 1
ATOM 948 C C . CYS A 1 116 ? -8.555 -22.406 5.641 1 96.81 116 CYS A C 1
ATOM 950 O O . CYS A 1 116 ? -7.332 -22.328 5.746 1 96.81 116 CYS A O 1
ATOM 952 N N . ASP A 1 117 ? -9.227 -23.375 5.047 1 97.12 117 ASP A N 1
ATOM 953 C CA . ASP A 1 117 ? -8.508 -24.312 4.172 1 97.12 117 ASP A CA 1
ATOM 954 C C . ASP A 1 117 ? -8.344 -23.719 2.771 1 97.12 117 ASP A C 1
ATOM 956 O O . ASP A 1 117 ? -9.07 -22.797 2.387 1 97.12 117 ASP A O 1
ATOM 960 N N . ILE A 1 118 ? -7.387 -24.297 2.061 1 98.44 118 ILE A N 1
ATOM 961 C CA . ILE A 1 118 ? -7.219 -23.875 0.671 1 98.44 118 ILE A CA 1
ATOM 962 C C . ILE A 1 118 ? -7.406 -25.078 -0.252 1 98.44 118 ILE A C 1
ATOM 964 O O . ILE A 1 118 ? -6.777 -26.125 -0.057 1 98.44 118 ILE A O 1
ATOM 968 N N . GLN A 1 119 ? -8.297 -24.875 -1.177 1 98.19 119 GLN A N 1
ATOM 969 C CA . GLN A 1 119 ? -8.562 -25.922 -2.156 1 98.19 119 GLN A CA 1
ATOM 970 C C . GLN A 1 119 ? -8.633 -25.344 -3.57 1 98.19 119 GLN A C 1
ATOM 972 O O . GLN A 1 119 ? -8.531 -24.125 -3.758 1 98.19 119 GLN A O 1
ATOM 977 N N . GLY A 1 120 ? -8.641 -26.25 -4.625 1 97.31 120 GLY A N 1
ATOM 978 C CA . GLY A 1 120 ? -8.828 -25.875 -6.02 1 97.31 120 GLY A CA 1
ATOM 979 C C . GLY A 1 120 ? -9.008 -27.078 -6.93 1 97.31 120 GLY A C 1
ATOM 980 O O . GLY A 1 120 ? -9.016 -28.219 -6.469 1 97.31 120 GLY A O 1
ATOM 981 N N . HIS A 1 121 ? -9.297 -26.734 -8.18 1 95.56 121 HIS A N 1
ATOM 982 C CA . HIS A 1 121 ? -9.453 -27.781 -9.172 1 95.56 121 HIS A CA 1
ATOM 983 C C . HIS A 1 121 ? -8.5 -27.594 -10.352 1 95.56 121 HIS A C 1
ATOM 985 O O . HIS A 1 121 ? -8.117 -26.469 -10.664 1 95.56 121 HIS A O 1
ATOM 991 N N . ILE A 1 122 ? -8.039 -28.703 -10.852 1 94.12 122 ILE A N 1
ATOM 992 C CA . ILE A 1 122 ? -7.395 -28.75 -12.164 1 94.12 122 ILE A CA 1
ATOM 993 C C . ILE A 1 122 ? -8.414 -29.141 -13.227 1 94.12 122 ILE A C 1
ATOM 995 O O . ILE A 1 122 ? -9.094 -30.156 -13.102 1 94.12 122 ILE A O 1
ATOM 999 N N . VAL A 1 123 ? -8.539 -28.266 -14.148 1 93.38 123 VAL A N 1
ATOM 1000 C CA . VAL A 1 123 ? -9.562 -28.516 -15.164 1 93.38 123 VAL A CA 1
ATOM 1001 C C . VAL A 1 123 ? -8.898 -28.703 -16.531 1 93.38 123 VAL A C 1
ATOM 1003 O O . VAL A 1 123 ? -7.684 -28.562 -16.656 1 93.38 123 VAL A O 1
ATOM 1006 N N . GLN A 1 124 ? -9.719 -28.969 -17.469 1 91 124 GLN A N 1
ATOM 1007 C CA . GLN A 1 124 ? -9.227 -29.391 -18.766 1 91 124 GLN A CA 1
ATOM 1008 C C . GLN A 1 124 ? -8.312 -28.328 -19.375 1 91 124 GLN A C 1
ATOM 1010 O O . GLN A 1 124 ? -7.289 -28.656 -19.984 1 91 124 GLN A O 1
ATOM 1015 N N . ARG A 1 125 ? -8.688 -27.156 -19.297 1 88 125 ARG A N 1
ATOM 1016 C CA . ARG A 1 125 ? -7.918 -26.078 -19.906 1 88 125 ARG A CA 1
ATOM 1017 C C . ARG A 1 125 ? -6.512 -26 -19.328 1 88 125 ARG A C 1
ATOM 1019 O O . ARG A 1 125 ? -5.613 -25.406 -19.922 1 88 125 ARG A O 1
ATOM 1026 N N . ASP A 1 126 ? -6.266 -26.625 -18.203 1 87.38 126 ASP A N 1
ATOM 1027 C CA . ASP A 1 126 ? -4.992 -26.578 -17.484 1 87.38 126 ASP A CA 1
ATOM 1028 C C . ASP A 1 126 ? -4.07 -27.703 -17.938 1 87.38 126 ASP A C 1
ATOM 1030 O O . ASP A 1 126 ? -2.887 -27.734 -17.594 1 87.38 126 ASP A O 1
ATOM 1034 N N . TRP A 1 127 ? -4.426 -28.531 -18.719 1 89.06 127 TRP A N 1
ATOM 1035 C CA . TRP A 1 127 ? -3.74 -29.812 -18.875 1 89.06 127 TRP A CA 1
ATOM 1036 C C . TRP A 1 127 ? -2.451 -29.641 -19.688 1 89.06 127 TRP A C 1
ATOM 1038 O O . TRP A 1 127 ? -1.506 -30.406 -19.516 1 89.06 127 TRP A O 1
ATOM 1048 N N . ASP A 1 128 ? -2.479 -28.547 -20.547 1 88.31 128 ASP A N 1
ATOM 1049 C CA . ASP A 1 128 ? -1.26 -28.297 -21.297 1 88.31 128 ASP A CA 1
ATOM 1050 C C . ASP A 1 128 ? -0.096 -27.953 -20.375 1 88.31 128 ASP A C 1
ATOM 1052 O O . ASP A 1 128 ? 1.067 -28.031 -20.781 1 88.31 128 ASP A O 1
ATOM 1056 N N . HIS A 1 129 ? -0.349 -27.672 -19.234 1 88.62 129 HIS A N 1
ATOM 1057 C CA . HIS A 1 129 ? 0.719 -27.312 -18.297 1 88.62 129 HIS A CA 1
ATOM 1058 C C . HIS A 1 129 ? 0.552 -28.031 -16.969 1 88.62 129 HIS A C 1
ATOM 1060 O O . HIS A 1 129 ? 0.967 -27.531 -15.922 1 88.62 129 HIS A O 1
ATOM 1066 N N . VAL A 1 130 ? -0.024 -29.109 -16.906 1 90.81 130 VAL A N 1
ATOM 1067 C CA . VAL A 1 130 ? -0.378 -29.812 -15.68 1 90.81 130 VAL A CA 1
ATOM 1068 C C . VAL A 1 130 ? 0.887 -30.156 -14.898 1 90.81 130 VAL A C 1
ATOM 1070 O O . VAL A 1 130 ? 0.889 -30.125 -13.664 1 90.81 130 VAL A O 1
ATOM 1073 N N . ASP A 1 131 ? 1.932 -30.469 -15.586 1 91.25 131 ASP A N 1
ATOM 1074 C CA . ASP A 1 131 ? 3.186 -30.781 -14.914 1 91.25 131 ASP A CA 1
ATOM 1075 C C . ASP A 1 131 ? 3.705 -29.594 -14.109 1 91.25 131 ASP A C 1
ATOM 1077 O O . ASP A 1 131 ? 4.113 -29.75 -12.953 1 91.25 131 ASP A O 1
ATOM 1081 N N . ARG A 1 132 ? 3.689 -28.516 -14.727 1 91.75 132 ARG A N 1
ATOM 1082 C CA . ARG A 1 132 ? 4.152 -27.297 -14.062 1 91.75 132 ARG A CA 1
ATOM 1083 C C . ARG A 1 132 ? 3.273 -26.969 -12.859 1 91.75 132 ARG A C 1
ATOM 1085 O O . ARG A 1 132 ? 3.783 -26.625 -11.789 1 91.75 132 ARG A O 1
ATOM 1092 N N . LEU A 1 133 ? 2.016 -27.172 -13.039 1 91.88 133 LEU A N 1
ATOM 1093 C CA . LEU A 1 133 ? 1.071 -26.922 -11.961 1 91.88 133 LEU A CA 1
ATOM 1094 C C . LEU A 1 133 ? 1.284 -27.906 -10.805 1 91.88 133 LEU A C 1
ATOM 1096 O O . LEU A 1 133 ? 1.251 -27.516 -9.641 1 91.88 133 LEU A O 1
ATOM 1100 N N . THR A 1 134 ? 1.473 -29.078 -11.172 1 94.31 134 THR A N 1
ATOM 1101 C CA . THR A 1 134 ? 1.721 -30.109 -10.164 1 94.31 134 THR A CA 1
ATOM 1102 C C . THR A 1 134 ? 2.957 -29.766 -9.344 1 94.31 134 THR A C 1
ATOM 1104 O O . THR A 1 134 ? 2.92 -29.812 -8.109 1 94.31 134 THR A O 1
ATOM 1107 N N . HIS A 1 135 ? 3.98 -29.391 -10.008 1 95.06 135 HIS A N 1
ATOM 1108 C CA . HIS A 1 135 ? 5.207 -29.016 -9.32 1 95.06 135 HIS A CA 1
ATOM 1109 C C . HIS A 1 135 ? 4.984 -27.797 -8.422 1 95.06 135 HIS A C 1
ATOM 1111 O O . HIS A 1 135 ? 5.43 -27.781 -7.273 1 95.06 135 HIS A O 1
ATOM 1117 N N . PHE A 1 136 ? 4.312 -26.859 -8.906 1 95.38 136 PHE A N 1
ATOM 1118 C CA . PHE A 1 136 ? 4.043 -25.625 -8.188 1 95.38 136 PHE A CA 1
ATOM 1119 C C . PHE A 1 136 ? 3.297 -25.906 -6.891 1 95.38 136 PHE A C 1
ATOM 1121 O O . PHE A 1 136 ? 3.715 -25.453 -5.816 1 95.38 136 PHE A O 1
ATOM 1128 N N . TYR A 1 137 ? 2.23 -26.625 -6.973 1 96.38 137 TYR A N 1
ATOM 1129 C CA . TYR A 1 137 ? 1.393 -26.875 -5.805 1 96.38 137 TYR A CA 1
ATOM 1130 C C . TYR A 1 137 ? 2.111 -27.75 -4.793 1 96.38 137 TYR A C 1
ATOM 1132 O O . TYR A 1 137 ? 2.027 -27.531 -3.586 1 96.38 137 TYR A O 1
ATOM 1140 N N . LYS A 1 138 ? 2.824 -28.734 -5.27 1 96.44 138 LYS A N 1
ATOM 1141 C CA . LYS A 1 138 ? 3.561 -29.609 -4.355 1 96.44 138 LYS A CA 1
ATOM 1142 C C . LYS A 1 138 ? 4.633 -28.828 -3.6 1 96.44 138 LYS A C 1
ATOM 1144 O O . LYS A 1 138 ? 4.809 -29 -2.395 1 96.44 138 LYS A O 1
ATOM 1149 N N . LYS A 1 139 ? 5.301 -28 -4.312 1 95.44 139 LYS A N 1
ATOM 1150 C CA . LYS A 1 139 ? 6.34 -27.156 -3.713 1 95.44 139 LYS A CA 1
ATOM 1151 C C . LYS A 1 139 ? 5.777 -26.328 -2.562 1 95.44 139 LYS A C 1
ATOM 1153 O O . LYS A 1 139 ? 6.496 -26.016 -1.608 1 95.44 139 LYS A O 1
ATOM 1158 N N . HIS A 1 140 ? 4.535 -26.016 -2.629 1 97.06 140 HIS A N 1
ATOM 1159 C CA . HIS A 1 140 ? 3.918 -25.141 -1.633 1 97.06 140 HIS A CA 1
ATOM 1160 C C . HIS A 1 140 ? 2.996 -25.938 -0.708 1 97.06 140 HIS A C 1
ATOM 1162 O O . HIS A 1 140 ? 2.016 -25.391 -0.193 1 97.06 140 HIS A O 1
ATOM 1168 N N . SER A 1 141 ? 3.258 -27.219 -0.597 1 97 141 SER A N 1
ATOM 1169 C CA . SER A 1 141 ? 2.676 -28.094 0.417 1 97 141 SER A CA 1
ATOM 1170 C C . SER A 1 141 ? 1.202 -28.359 0.132 1 97 141 SER A C 1
ATOM 1172 O O . SER A 1 141 ? 0.389 -28.438 1.056 1 97 141 SER A O 1
ATOM 1174 N N . PHE A 1 142 ? 0.934 -28.469 -1.128 1 97.81 142 PHE A N 1
ATOM 1175 C CA . PHE A 1 142 ? -0.385 -28.938 -1.539 1 97.81 142 PHE A CA 1
ATOM 1176 C C . PHE A 1 142 ? -0.328 -30.391 -1.976 1 97.81 142 PHE A C 1
ATOM 1178 O O . PHE A 1 142 ? 0.657 -30.828 -2.574 1 97.81 142 PHE A O 1
ATOM 1185 N N . SER A 1 143 ? -1.38 -31.062 -1.586 1 97.38 143 SER A N 1
ATOM 1186 C CA . SER A 1 143 ? -1.611 -32.344 -2.254 1 97.38 143 SER A CA 1
ATOM 1187 C C . SER A 1 143 ? -2.379 -32.156 -3.559 1 97.38 143 SER A C 1
ATOM 1189 O O . SER A 1 143 ? -3.238 -31.266 -3.656 1 97.38 143 SER A O 1
ATOM 1191 N N . ILE A 1 144 ? -2.008 -32.906 -4.543 1 96.5 144 ILE A N 1
ATOM 1192 C CA . ILE A 1 144 ? -2.686 -32.844 -5.832 1 96.5 144 ILE A CA 1
ATOM 1193 C C . ILE A 1 144 ? -3.053 -34.25 -6.297 1 96.5 144 ILE A C 1
ATOM 1195 O O . ILE A 1 144 ? -2.223 -35.156 -6.258 1 96.5 144 ILE A O 1
ATOM 1199 N N . THR A 1 145 ? -4.301 -34.438 -6.609 1 96.75 145 THR A N 1
ATOM 1200 C CA . THR A 1 145 ? -4.797 -35.656 -7.195 1 96.75 145 THR A CA 1
ATOM 1201 C C . THR A 1 145 ? -5.324 -35.438 -8.609 1 96.75 145 THR A C 1
ATOM 1203 O O . THR A 1 145 ? -6.199 -34.594 -8.812 1 96.75 145 THR A O 1
ATOM 1206 N N . LEU A 1 146 ? -4.828 -36.219 -9.57 1 95.75 146 LEU A N 1
ATOM 1207 C CA . LEU A 1 146 ? -5.203 -36 -10.961 1 95.75 146 LEU A CA 1
ATOM 1208 C C . LEU A 1 146 ? -5.977 -37.219 -11.5 1 95.75 146 LEU A C 1
ATOM 1210 O O . LEU A 1 146 ? -5.66 -38.344 -11.172 1 95.75 146 LEU A O 1
ATOM 1214 N N . ASN A 1 147 ? -7.008 -36.938 -12.25 1 95.62 147 ASN A N 1
ATOM 1215 C CA . ASN A 1 147 ? -7.688 -37.906 -13.094 1 95.62 147 ASN A CA 1
ATOM 1216 C C . ASN A 1 147 ? -7.328 -37.719 -14.57 1 95.62 147 ASN A C 1
ATOM 1218 O O . ASN A 1 147 ? -7.898 -36.844 -15.242 1 95.62 147 ASN A O 1
ATOM 1222 N N . LYS A 1 148 ? -6.465 -38.5 -15.117 1 92.5 148 LYS A N 1
ATOM 1223 C CA . LYS A 1 148 ? -5.914 -38.344 -16.453 1 92.5 148 LYS A CA 1
ATOM 1224 C C . LYS A 1 148 ? -6.969 -38.625 -17.531 1 92.5 148 LYS A C 1
ATOM 1226 O O . LYS A 1 148 ? -6.98 -37.969 -18.578 1 92.5 148 LYS A O 1
ATOM 1231 N N . GLU A 1 149 ? -7.797 -39.594 -17.25 1 94 149 GLU A N 1
ATOM 1232 C CA . GLU A 1 149 ? -8.836 -39.969 -18.219 1 94 149 GLU A CA 1
ATOM 1233 C C . GLU A 1 149 ? -9.805 -38.812 -18.453 1 94 149 GLU A C 1
ATOM 1235 O O . GLU A 1 149 ? -10.148 -38.5 -19.594 1 94 149 GLU A O 1
ATOM 1240 N N . GLU A 1 150 ? -10.133 -38.125 -17.438 1 94.81 150 GLU A N 1
ATOM 1241 C CA . GLU A 1 150 ? -11.109 -37.062 -17.547 1 94.81 150 GLU A CA 1
ATOM 1242 C C . GLU A 1 150 ? -10.43 -35.688 -17.594 1 94.81 150 GLU A C 1
ATOM 1244 O O . GLU A 1 150 ? -11.094 -34.656 -17.75 1 94.81 150 GLU A O 1
ATOM 1249 N N . LYS A 1 151 ? -9.133 -35.656 -17.453 1 94.19 151 LYS A N 1
ATOM 1250 C CA . LYS A 1 151 ? -8.312 -34.469 -17.5 1 94.19 151 LYS A CA 1
ATOM 1251 C C . LYS A 1 151 ? -8.781 -33.438 -16.453 1 94.19 151 LYS A C 1
ATOM 1253 O O . LYS A 1 151 ? -9.031 -32.281 -16.781 1 94.19 151 LYS A O 1
ATOM 1258 N N . ASN A 1 152 ? -8.938 -33.844 -15.266 1 95 152 ASN A N 1
ATOM 1259 C CA . ASN A 1 152 ? -9.273 -32.969 -14.141 1 95 152 ASN A CA 1
ATOM 1260 C C . ASN A 1 152 ? -8.531 -33.406 -12.867 1 95 152 ASN A C 1
ATOM 1262 O O . ASN A 1 152 ? -7.766 -34.375 -12.883 1 95 152 ASN A O 1
ATOM 1266 N N . GLY A 1 153 ? -8.602 -32.562 -11.82 1 95.94 153 GLY A N 1
ATOM 1267 C CA . GLY A 1 153 ? -7.922 -32.875 -10.57 1 95.94 153 GLY A CA 1
ATOM 1268 C C . GLY A 1 153 ? -8.328 -31.938 -9.438 1 95.94 153 GLY A C 1
ATOM 1269 O O . GLY A 1 153 ? -9.188 -31.078 -9.609 1 95.94 153 GLY A O 1
ATOM 1270 N N . LYS A 1 154 ? -7.84 -32.312 -8.289 1 97 154 LYS A N 1
ATOM 1271 C CA . LYS A 1 154 ? -8.109 -31.547 -7.082 1 97 154 LYS A CA 1
ATOM 1272 C C . LYS A 1 154 ? -6.82 -31.203 -6.34 1 97 154 LYS A C 1
ATOM 1274 O O . LYS A 1 154 ? -5.887 -32 -6.32 1 97 154 LYS A O 1
ATOM 1279 N N . ILE A 1 155 ? -6.789 -30.031 -5.828 1 97.19 155 ILE A N 1
ATOM 1280 C CA . ILE A 1 155 ? -5.656 -29.656 -4.992 1 97.19 155 ILE A CA 1
ATOM 1281 C C . ILE A 1 155 ? -6.148 -29.297 -3.59 1 97.19 155 ILE A C 1
ATOM 1283 O O . ILE A 1 155 ? -7.266 -28.797 -3.428 1 97.19 155 ILE A O 1
ATOM 1287 N N . GLN A 1 156 ? -5.336 -29.562 -2.584 1 97.5 156 GLN A N 1
ATOM 1288 C CA . GLN A 1 156 ? -5.641 -29.266 -1.188 1 97.5 156 GLN A CA 1
ATOM 1289 C C . GLN A 1 156 ? -4.379 -28.875 -0.424 1 97.5 156 GLN A C 1
ATOM 1291 O O . GLN A 1 156 ? -3.367 -29.578 -0.48 1 97.5 156 GLN A O 1
ATOM 1296 N N . TRP A 1 157 ? -4.477 -27.688 0.231 1 97.31 157 TRP A N 1
ATOM 1297 C CA . TRP A 1 157 ? -3.352 -27.281 1.064 1 97.31 157 TRP A CA 1
ATOM 1298 C C . TRP A 1 157 ? -3.234 -28.156 2.301 1 97.31 157 TRP A C 1
ATOM 1300 O O . TRP A 1 157 ? -4.215 -28.359 3.023 1 97.31 157 TRP A O 1
ATOM 1310 N N . CYS A 1 158 ? -2.088 -28.672 2.637 1 91 158 CYS A N 1
ATOM 1311 C CA . CYS A 1 158 ? -1.88 -29.641 3.705 1 91 158 CYS A CA 1
ATOM 1312 C C . CYS A 1 158 ? -1.223 -28.984 4.914 1 91 158 CYS A C 1
ATOM 1314 O O . CYS A 1 158 ? -0.864 -29.672 5.875 1 91 158 CYS A O 1
ATOM 1316 N N . GLY A 1 159 ? -1.137 -27.766 5.051 1 86.75 159 GLY A N 1
ATOM 1317 C CA . GLY A 1 159 ? -0.456 -27.062 6.137 1 86.75 159 GLY A CA 1
ATOM 1318 C C . GLY A 1 159 ? 1.055 -27.078 5.992 1 86.75 159 GLY A C 1
ATOM 1319 O O . GLY A 1 159 ? 1.627 -28.016 5.438 1 86.75 159 GLY A O 1
ATOM 1320 N N . ASP A 1 160 ? 1.681 -25.859 6.152 1 75.25 160 ASP A N 1
ATOM 1321 C CA . ASP A 1 160 ? 3.141 -25.828 6.125 1 75.25 160 ASP A CA 1
ATOM 1322 C C . ASP A 1 160 ? 3.725 -26.328 7.441 1 75.25 160 ASP A C 1
ATOM 1324 O O . ASP A 1 160 ? 3.141 -26.125 8.508 1 75.25 160 ASP A O 1
ATOM 1328 N N . GLU A 1 161 ? 4.332 -27.516 7.59 1 55.31 161 GLU A N 1
ATOM 1329 C CA . GLU A 1 161 ? 4.957 -27.984 8.828 1 55.31 161 GLU A CA 1
ATOM 1330 C C . GLU A 1 161 ? 5.648 -26.828 9.555 1 55.31 161 GLU A C 1
ATOM 1332 O O . GLU A 1 161 ? 6.305 -26 8.93 1 55.31 161 GLU A O 1
ATOM 1337 N N . PRO A 1 162 ? 5.164 -26.453 10.797 1 46.66 162 PRO A N 1
ATOM 1338 C CA . PRO A 1 162 ? 5.949 -25.469 11.562 1 46.66 162 PRO A CA 1
ATOM 1339 C C . PRO A 1 162 ? 7.453 -25.734 11.484 1 46.66 162 PRO A C 1
ATOM 1341 O O . PRO A 1 162 ? 7.883 -26.891 11.484 1 46.66 162 PRO A O 1
ATOM 1344 N N . SER A 1 163 ? 8.148 -25.172 10.555 1 38.16 163 SER A N 1
ATOM 1345 C CA . SER A 1 163 ? 9.562 -25.422 10.828 1 38.16 163 SER A CA 1
ATOM 1346 C C . SER A 1 163 ? 9.883 -25.266 12.305 1 38.16 163 SER A C 1
ATOM 1348 O O . SER A 1 163 ? 9.82 -24.156 12.844 1 38.16 163 SER A O 1
ATOM 1350 N N . PHE A 1 164 ? 9.57 -26.172 13.117 1 29.92 164 PHE A N 1
ATOM 1351 C CA . PHE A 1 164 ? 10.273 -26.188 14.391 1 29.92 164 PHE A CA 1
ATOM 1352 C C . PHE A 1 164 ? 11.773 -26.344 14.18 1 29.92 164 PHE A C 1
ATOM 1354 O O . PHE A 1 164 ? 12.211 -27 13.234 1 29.92 164 PHE A O 1
ATOM 1361 N N . MET B 1 1 ? 23.594 -0.72 14.148 1 33.56 1 MET B N 1
ATOM 1362 C CA . MET B 1 1 ? 24.453 0.315 13.578 1 33.56 1 MET B CA 1
ATOM 1363 C C . MET B 1 1 ? 23.625 1.351 12.82 1 33.56 1 MET B C 1
ATOM 1365 O O . MET B 1 1 ? 22.594 1.019 12.219 1 33.56 1 MET B O 1
ATOM 1369 N N . SER B 1 2 ? 23.859 2.633 13.062 1 39.81 2 SER B N 1
ATOM 1370 C CA . SER B 1 2 ? 23.109 3.736 12.477 1 39.81 2 SER 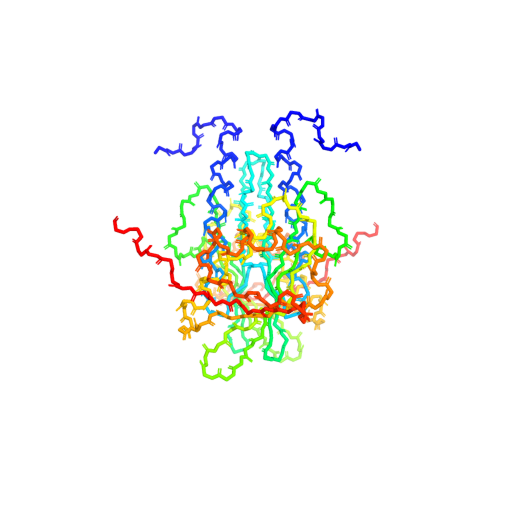B CA 1
ATOM 1371 C C . SER B 1 2 ? 23.266 3.764 10.961 1 39.81 2 SER B C 1
ATOM 1373 O O . SER B 1 2 ? 24.375 3.586 10.445 1 39.81 2 SER B O 1
ATOM 1375 N N . VAL B 1 3 ? 22.188 3.551 10.195 1 53.88 3 VAL B N 1
ATOM 1376 C CA . VAL B 1 3 ? 22.219 3.549 8.742 1 53.88 3 VAL B CA 1
ATOM 1377 C C . VAL B 1 3 ? 22.922 4.805 8.234 1 53.88 3 VAL B C 1
ATOM 1379 O O . VAL B 1 3 ? 23.297 4.879 7.059 1 53.88 3 VAL B O 1
ATOM 1382 N N . SER B 1 4 ? 23.078 5.84 9.008 1 54.5 4 SER B N 1
ATOM 1383 C CA . SER B 1 4 ? 23.547 7.145 8.555 1 54.5 4 SER B CA 1
ATOM 1384 C C . SER B 1 4 ? 24.969 7.059 8.023 1 54.5 4 SER B C 1
ATOM 1386 O O . SER B 1 4 ? 25.375 7.863 7.18 1 54.5 4 SER B O 1
ATOM 1388 N N . THR B 1 5 ? 25.781 6.004 8.344 1 61 5 THR B N 1
ATOM 1389 C CA . THR B 1 5 ? 27.188 5.98 7.992 1 61 5 THR B CA 1
ATOM 1390 C C . THR B 1 5 ? 27.438 5.066 6.797 1 61 5 THR B C 1
ATOM 1392 O O . THR B 1 5 ? 28.547 5.004 6.273 1 61 5 THR B O 1
ATOM 1395 N N . LEU B 1 6 ? 26.516 4.59 6.262 1 67.19 6 LEU B N 1
ATOM 1396 C CA . LEU B 1 6 ? 26.672 3.615 5.188 1 67.19 6 LEU B CA 1
ATOM 1397 C C . LEU B 1 6 ? 26.672 4.301 3.824 1 67.19 6 LEU B C 1
ATOM 1399 O O . LEU B 1 6 ? 26.109 5.387 3.674 1 67.19 6 LEU B O 1
ATOM 1403 N N . PRO B 1 7 ? 27.359 3.746 2.852 1 73.88 7 PRO B N 1
ATOM 1404 C CA . PRO B 1 7 ? 27.234 4.246 1.48 1 73.88 7 PRO B CA 1
ATOM 1405 C C . PRO B 1 7 ? 25.781 4.348 1.032 1 73.88 7 PRO B C 1
ATOM 1407 O O . PRO B 1 7 ? 24.922 3.609 1.525 1 73.88 7 PRO B O 1
ATOM 1410 N N . LYS B 1 8 ? 25.625 5.371 0.231 1 74.94 8 LYS B N 1
ATOM 1411 C CA . LYS B 1 8 ? 24.281 5.684 -0.242 1 74.94 8 LYS B CA 1
ATOM 1412 C C . LYS B 1 8 ? 23.562 4.426 -0.728 1 74.94 8 LY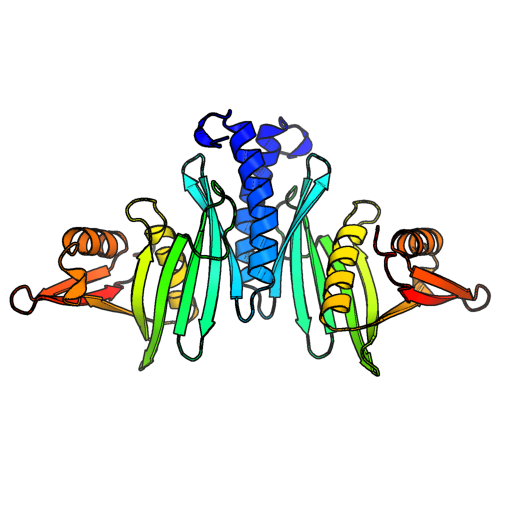S B C 1
ATOM 1414 O O . LYS B 1 8 ? 22.391 4.227 -0.434 1 74.94 8 LYS B O 1
ATOM 1419 N N . ALA B 1 9 ? 24.297 3.566 -1.508 1 71.25 9 ALA B N 1
ATOM 1420 C CA . ALA B 1 9 ? 23.719 2.346 -2.057 1 71.25 9 ALA B CA 1
ATOM 1421 C C . ALA B 1 9 ? 23.297 1.391 -0.942 1 71.25 9 ALA B C 1
ATOM 1423 O O . ALA B 1 9 ? 22.234 0.768 -1.019 1 71.25 9 ALA B O 1
ATOM 1424 N N . ASP B 1 10 ? 24.094 1.369 0.074 1 81.88 10 ASP B N 1
ATOM 1425 C CA . ASP B 1 10 ? 23.797 0.512 1.216 1 81.88 10 ASP B CA 1
ATOM 1426 C C . ASP B 1 10 ? 22.594 1.045 2.002 1 81.88 10 ASP B C 1
ATOM 1428 O O . ASP B 1 10 ? 21.75 0.272 2.443 1 81.88 10 ASP B O 1
ATOM 1432 N N . LYS B 1 11 ? 22.562 2.316 2.051 1 84.75 11 LYS B N 1
ATOM 1433 C CA . LYS B 1 11 ? 21.453 2.938 2.754 1 84.75 11 LYS B CA 1
ATOM 1434 C C . LYS B 1 11 ? 20.125 2.668 2.035 1 84.75 11 LYS B C 1
ATOM 1436 O O . LYS B 1 11 ? 19.125 2.363 2.674 1 84.75 11 LYS B O 1
ATOM 1441 N N . ARG B 1 12 ? 20.188 2.77 0.814 1 87.12 12 ARG B N 1
ATOM 1442 C CA . ARG B 1 12 ? 19 2.537 0.011 1 87.12 12 ARG B CA 1
ATOM 1443 C C . ARG B 1 12 ? 18.516 1.094 0.145 1 87.12 12 ARG B C 1
ATOM 1445 O O . ARG B 1 12 ? 17.312 0.838 0.23 1 87.12 12 ARG B O 1
ATOM 1452 N N . ASP B 1 13 ? 19.516 0.247 0.21 1 88.06 13 ASP B N 1
ATOM 1453 C CA . ASP B 1 13 ? 19.172 -1.163 0.366 1 88.06 13 ASP B CA 1
ATOM 1454 C C . ASP B 1 13 ? 18.484 -1.417 1.707 1 88.06 13 ASP B C 1
ATOM 1456 O O . ASP B 1 13 ? 17.5 -2.154 1.776 1 88.06 13 ASP B O 1
ATOM 1460 N N . ILE B 1 14 ? 19.016 -0.817 2.602 1 92.56 14 ILE B N 1
ATOM 1461 C CA . ILE B 1 14 ? 18.453 -0.988 3.938 1 92.56 14 ILE B CA 1
ATOM 1462 C C . ILE B 1 14 ? 17.047 -0.4 3.984 1 92.56 14 ILE B C 1
ATOM 1464 O O . ILE B 1 14 ? 16.141 -0.995 4.57 1 92.56 14 ILE B O 1
ATOM 1468 N N . GLN B 1 15 ? 16.844 0.678 3.412 1 93 15 GLN B N 1
ATOM 1469 C CA . GLN B 1 15 ? 15.531 1.306 3.398 1 93 15 GLN B CA 1
ATOM 1470 C C . GLN B 1 15 ? 14.516 0.45 2.639 1 93 15 GLN B C 1
ATOM 1472 O O . GLN B 1 15 ? 13.352 0.366 3.025 1 93 15 GLN B O 1
ATOM 1477 N N . LEU B 1 16 ? 14.961 -0.136 1.621 1 93.19 16 LEU B N 1
ATOM 1478 C CA . LEU B 1 16 ? 14.07 -0.992 0.842 1 93.19 16 LEU B CA 1
ATOM 1479 C C . LEU B 1 16 ? 13.617 -2.193 1.665 1 93.19 16 LEU B C 1
ATOM 1481 O O . LEU B 1 16 ? 12.445 -2.574 1.615 1 93.19 16 LEU B O 1
ATOM 1485 N N . ILE B 1 17 ? 14.531 -2.748 2.365 1 94.12 17 ILE B N 1
ATOM 1486 C CA . ILE B 1 17 ? 14.195 -3.871 3.234 1 94.12 17 ILE B CA 1
ATOM 1487 C C . ILE B 1 17 ? 13.203 -3.42 4.301 1 94.12 17 ILE B C 1
ATOM 1489 O O . ILE B 1 17 ? 12.234 -4.129 4.594 1 94.12 17 ILE B O 1
ATOM 1493 N N . ARG B 1 18 ? 13.43 -2.338 4.824 1 95.19 18 ARG B N 1
ATOM 1494 C CA . ARG B 1 18 ? 12.523 -1.797 5.828 1 95.19 18 ARG B CA 1
ATOM 1495 C C . ARG B 1 18 ? 11.164 -1.477 5.219 1 95.19 18 ARG B C 1
ATOM 1497 O O . ARG B 1 18 ? 10.125 -1.704 5.848 1 95.19 18 ARG B O 1
ATOM 1504 N N . MET B 1 19 ? 11.188 -0.906 4.074 1 96.69 19 MET B N 1
ATOM 1505 C CA . MET B 1 19 ? 9.953 -0.623 3.357 1 96.69 19 MET B CA 1
ATOM 1506 C C . MET B 1 19 ? 9.133 -1.895 3.16 1 96.69 19 MET B C 1
ATOM 1508 O O . MET B 1 19 ? 7.922 -1.899 3.385 1 96.69 19 MET B O 1
ATOM 1512 N N . GLN B 1 20 ? 9.789 -2.91 2.75 1 96.44 20 GLN B N 1
ATOM 1513 C CA . GLN B 1 20 ? 9.148 -4.211 2.584 1 96.44 20 GLN B CA 1
ATOM 1514 C C . GLN B 1 20 ? 8.453 -4.652 3.869 1 96.44 20 GLN B C 1
ATOM 1516 O O . GLN B 1 20 ? 7.273 -5.016 3.848 1 96.44 20 GLN B O 1
ATOM 1521 N N . GLN B 1 21 ? 9.172 -4.574 4.93 1 96.31 21 GLN B N 1
ATOM 1522 C CA . GLN B 1 21 ? 8.648 -4.996 6.223 1 96.31 21 GLN B CA 1
ATOM 1523 C C . GLN B 1 21 ? 7.508 -4.086 6.672 1 96.31 21 GLN B C 1
ATOM 1525 O O . GLN B 1 21 ? 6.469 -4.562 7.137 1 96.31 21 GLN B O 1
ATOM 1530 N N . GLN B 1 22 ? 7.723 -2.838 6.508 1 97.12 22 GLN B N 1
ATOM 1531 C CA . GLN B 1 22 ? 6.77 -1.866 7.031 1 97.12 22 GLN B CA 1
ATOM 1532 C C . GLN B 1 22 ? 5.469 -1.89 6.234 1 97.12 22 GLN B C 1
ATOM 1534 O O . GLN B 1 22 ? 4.379 -1.827 6.809 1 97.12 22 GLN B O 1
ATOM 1539 N N . VAL B 1 23 ? 5.555 -1.948 4.957 1 98.12 23 VAL B N 1
ATOM 1540 C CA . VAL B 1 23 ? 4.355 -2.021 4.133 1 98.12 23 VAL B CA 1
ATOM 1541 C C . VAL B 1 23 ? 3.512 -3.225 4.547 1 98.12 23 VAL B C 1
ATOM 1543 O O . VAL B 1 23 ? 2.295 -3.111 4.703 1 98.12 23 VAL B O 1
ATOM 1546 N N . LYS B 1 24 ? 4.16 -4.328 4.727 1 96.88 24 LYS B N 1
ATOM 1547 C CA . LYS B 1 24 ? 3.455 -5.539 5.133 1 96.88 24 LYS B CA 1
ATOM 1548 C C . LYS B 1 24 ? 2.748 -5.34 6.469 1 96.88 24 LYS B C 1
ATOM 1550 O O . LYS B 1 24 ? 1.576 -5.695 6.617 1 96.88 24 LYS B O 1
ATOM 1555 N N . GLU B 1 25 ? 3.438 -4.82 7.406 1 96.62 25 GLU B N 1
ATOM 1556 C CA . GLU B 1 25 ? 2.877 -4.613 8.734 1 96.62 25 GLU B CA 1
ATOM 1557 C C . GLU B 1 25 ? 1.729 -3.605 8.703 1 96.62 25 GLU B C 1
ATOM 1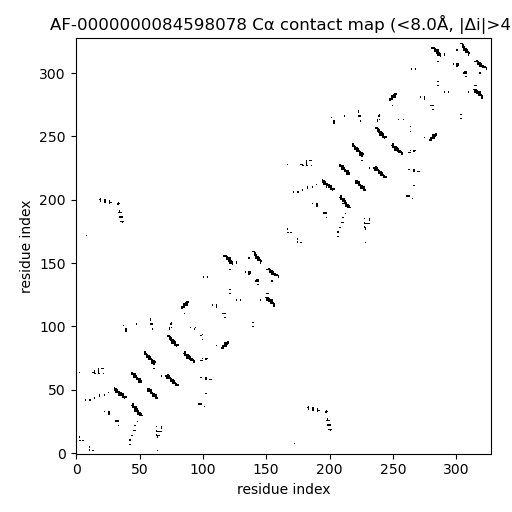559 O O . GLU B 1 25 ? 0.697 -3.811 9.344 1 96.62 25 GLU B O 1
ATOM 1564 N N . ILE B 1 26 ? 1.896 -2.564 7.965 1 97.19 26 ILE B N 1
ATOM 1565 C CA . ILE B 1 26 ? 0.87 -1.534 7.848 1 97.19 26 ILE B CA 1
ATOM 1566 C C . ILE B 1 26 ? -0.378 -2.119 7.191 1 97.19 26 ILE B C 1
ATOM 1568 O O . ILE B 1 26 ? -1.5 -1.857 7.633 1 97.19 26 ILE B O 1
ATOM 1572 N N . ALA B 1 27 ? -0.178 -2.896 6.203 1 96.25 27 ALA B N 1
ATOM 1573 C CA . ALA B 1 27 ? -1.276 -3.477 5.434 1 96.25 27 ALA B CA 1
ATOM 1574 C C . ALA B 1 27 ? -2.111 -4.418 6.293 1 96.25 27 ALA B C 1
ATOM 1576 O O . ALA B 1 27 ? -3.273 -4.691 5.984 1 96.25 27 ALA B O 1
ATOM 1577 N N . LYS B 1 28 ? -1.531 -4.934 7.348 1 94.94 28 LYS B N 1
ATOM 1578 C CA . LYS B 1 28 ? -2.229 -5.863 8.227 1 94.94 28 LYS B CA 1
ATOM 1579 C C . LYS B 1 28 ? -3.178 -5.125 9.164 1 94.94 28 LYS B C 1
ATOM 1581 O O . LYS B 1 28 ? -4.055 -5.734 9.781 1 94.94 28 LYS B O 1
ATOM 1586 N N . GLU B 1 29 ? -2.932 -3.859 9.352 1 94 29 GLU B N 1
ATOM 1587 C CA . GLU B 1 29 ? -3.76 -3.082 10.266 1 94 29 GLU B CA 1
ATOM 1588 C C . GLU B 1 29 ? -5.152 -2.85 9.688 1 94 29 GLU B C 1
ATOM 1590 O O . GLU B 1 29 ? -5.301 -2.568 8.5 1 94 29 GLU B O 1
ATOM 1595 N N . ASP B 1 30 ? -6.105 -2.906 10.586 1 90 30 ASP B N 1
ATOM 1596 C CA . ASP B 1 30 ? -7.496 -2.725 10.172 1 90 30 ASP B CA 1
ATOM 1597 C C . ASP B 1 30 ? -7.758 -1.281 9.75 1 90 30 ASP B C 1
ATOM 1599 O O . ASP B 1 30 ? -7.32 -0.342 10.414 1 90 30 ASP B O 1
ATOM 1603 N N . LYS B 1 31 ? -8.492 -1.114 8.617 1 91.5 31 LYS B N 1
ATOM 1604 C CA . LYS B 1 31 ? -8.945 0.177 8.109 1 91.5 31 LYS B CA 1
ATOM 1605 C C . LYS B 1 31 ? -7.77 1.079 7.758 1 91.5 31 LYS B C 1
ATOM 1607 O O . LYS B 1 31 ? -7.832 2.295 7.949 1 91.5 31 LYS B O 1
ATOM 1612 N N . LYS B 1 32 ? -6.656 0.499 7.496 1 95.88 32 LYS B N 1
ATOM 1613 C CA . LYS B 1 32 ? -5.473 1.246 7.078 1 95.88 32 LYS B CA 1
ATOM 1614 C C . LYS B 1 32 ? -4.973 0.767 5.719 1 95.88 32 LYS B C 1
ATOM 1616 O O . LYS B 1 32 ? -4.957 -0.435 5.445 1 95.88 32 LYS B O 1
ATOM 1621 N N . GLU B 1 33 ? -4.57 1.714 4.898 1 97.25 33 GLU B N 1
ATOM 1622 C CA . GLU B 1 33 ? -4.105 1.374 3.559 1 97.25 33 GLU B CA 1
ATOM 1623 C C . GLU B 1 33 ? -2.836 2.145 3.203 1 97.25 33 GLU B C 1
ATOM 1625 O O . GLU B 1 33 ? -2.707 3.324 3.537 1 97.25 33 GLU B O 1
ATOM 1630 N N . VAL B 1 34 ? -1.923 1.472 2.578 1 98.56 34 VAL B N 1
ATOM 1631 C CA . VAL B 1 34 ? -0.77 2.145 1.988 1 98.56 34 VAL B CA 1
ATOM 1632 C C . VAL B 1 34 ? -1.193 2.877 0.717 1 98.56 34 VAL B C 1
ATOM 1634 O O . VAL B 1 34 ? -1.727 2.266 -0.212 1 98.56 34 VAL B O 1
ATOM 1637 N N . ILE B 1 35 ? -0.896 4.184 0.675 1 98.44 35 ILE B N 1
ATOM 1638 C CA . ILE B 1 35 ? -1.429 4.926 -0.463 1 98.44 35 ILE B CA 1
ATOM 1639 C C . ILE B 1 35 ? -0.281 5.562 -1.246 1 98.44 35 ILE B C 1
ATOM 1641 O O . ILE B 1 35 ? -0.499 6.16 -2.303 1 98.44 35 ILE B O 1
ATOM 1645 N N . GLY B 1 36 ? 0.95 5.398 -0.714 1 98.19 36 GLY B N 1
ATOM 1646 C CA . GLY B 1 36 ? 2.064 5.949 -1.47 1 98.19 36 GLY B CA 1
ATOM 1647 C C . GLY B 1 36 ? 3.414 5.633 -0.856 1 98.19 36 GLY B C 1
ATOM 1648 O O . GLY B 1 36 ? 3.494 5.203 0.296 1 98.19 36 GLY B O 1
ATOM 1649 N N . ILE B 1 37 ? 4.391 5.777 -1.616 1 97.81 37 ILE B N 1
ATOM 1650 C CA . ILE B 1 37 ? 5.801 5.855 -1.254 1 97.81 37 ILE B CA 1
ATOM 1651 C C . ILE B 1 37 ? 6.406 7.141 -1.811 1 97.81 37 ILE B C 1
ATOM 1653 O O . ILE B 1 37 ? 6.172 7.492 -2.969 1 97.81 37 ILE B O 1
ATOM 1657 N N . GLU B 1 38 ? 7.117 7.871 -0.952 1 97.19 38 GLU B N 1
ATOM 1658 C CA . GLU B 1 38 ? 7.629 9.18 -1.354 1 97.19 38 GLU B CA 1
ATOM 1659 C C . GLU B 1 38 ? 9.094 9.336 -0.958 1 97.19 38 GLU B C 1
ATOM 1661 O O . GLU B 1 38 ? 9.57 8.68 -0.03 1 97.19 38 GLU B O 1
ATOM 1666 N N . GLN B 1 39 ? 9.656 10.164 -1.698 1 94.38 39 GLN B N 1
ATOM 1667 C CA . GLN B 1 39 ? 11.031 10.523 -1.388 1 94.38 39 GLN B CA 1
ATOM 1668 C C . GLN B 1 39 ? 11.109 11.938 -0.806 1 94.38 39 GLN B C 1
ATOM 1670 O O . GLN B 1 39 ? 10.555 12.875 -1.371 1 94.38 39 GLN B O 1
ATOM 1675 N N . ILE B 1 40 ? 11.633 12.047 0.363 1 91.81 40 ILE B N 1
ATOM 1676 C CA . ILE B 1 40 ? 11.773 13.352 1.002 1 91.81 40 ILE B CA 1
ATOM 1677 C C . ILE B 1 40 ? 12.961 14.094 0.404 1 91.81 40 ILE B C 1
ATOM 1679 O O . ILE B 1 40 ? 12.852 15.266 0.033 1 91.81 40 ILE B O 1
ATOM 1683 N N . ASP B 1 41 ? 14.102 13.5 0.408 1 84.38 41 ASP B N 1
ATOM 1684 C CA . ASP B 1 41 ? 15.297 14.016 -0.242 1 84.38 41 ASP B CA 1
ATOM 1685 C C . ASP B 1 41 ? 16.031 12.914 -0.991 1 84.38 41 ASP B C 1
ATOM 1687 O O . ASP B 1 41 ? 15.453 11.883 -1.322 1 84.38 41 ASP B O 1
ATOM 1691 N N . GLU B 1 42 ? 17.203 13.102 -1.337 1 78.38 42 GLU B N 1
ATOM 1692 C CA . GLU B 1 42 ? 17.938 12.156 -2.18 1 78.38 42 GLU B CA 1
ATOM 1693 C C . GLU B 1 42 ? 18.219 10.859 -1.436 1 78.38 42 GLU B C 1
ATOM 1695 O O . GLU B 1 42 ? 18.578 9.852 -2.049 1 78.38 42 GLU B O 1
ATOM 1700 N N . GLU B 1 43 ? 17.875 10.844 -0.162 1 81.12 43 GLU B N 1
ATOM 1701 C CA . GLU B 1 43 ? 18.375 9.672 0.551 1 81.12 43 GLU B CA 1
ATOM 1702 C C . GLU B 1 43 ? 17.25 9.008 1.35 1 81.12 43 GLU B C 1
ATOM 1704 O O . GLU B 1 43 ? 17.359 7.848 1.747 1 81.12 43 GLU B O 1
ATOM 1709 N N . GLU B 1 44 ? 16.188 9.703 1.479 1 92.06 44 GLU B N 1
ATOM 1710 C CA . GLU B 1 44 ? 15.227 9.172 2.445 1 92.06 44 GLU B CA 1
ATOM 1711 C C . GLU B 1 44 ? 13.883 8.875 1.784 1 92.06 44 GLU B C 1
ATOM 1713 O O . GLU B 1 44 ? 13.344 9.711 1.051 1 92.06 44 GLU B O 1
ATOM 1718 N N . TRP B 1 45 ? 13.43 7.695 2.076 1 95.31 45 TRP B N 1
ATOM 1719 C CA . TRP B 1 45 ? 12.133 7.246 1.583 1 95.31 45 TRP B CA 1
ATOM 1720 C C . TRP B 1 45 ? 11.148 7.066 2.732 1 95.31 45 TRP B C 1
ATOM 1722 O O . TRP B 1 45 ? 11.539 6.727 3.85 1 95.31 45 TRP B O 1
ATOM 1732 N N . VAL B 1 46 ? 9.93 7.312 2.391 1 97.75 46 VAL B N 1
ATOM 1733 C CA . VAL B 1 46 ? 8.891 7.16 3.404 1 97.75 46 VAL B CA 1
ATOM 1734 C C . VAL B 1 46 ? 7.688 6.445 2.803 1 97.75 46 VAL B C 1
ATOM 1736 O O . VAL B 1 46 ? 7.5 6.445 1.583 1 97.75 46 VAL B O 1
ATOM 1739 N N . ILE B 1 47 ? 6.91 5.867 3.652 1 98.44 47 ILE B N 1
ATOM 1740 C CA . ILE B 1 47 ? 5.633 5.258 3.299 1 98.44 47 ILE B CA 1
ATOM 1741 C C . ILE B 1 47 ? 4.488 6.172 3.725 1 98.44 47 ILE B C 1
ATOM 1743 O O . ILE B 1 47 ? 4.516 6.742 4.816 1 98.44 47 ILE B O 1
ATOM 1747 N N . VAL B 1 48 ? 3.553 6.344 2.846 1 98.69 48 VAL B N 1
ATOM 1748 C CA . VAL B 1 48 ? 2.346 7.102 3.158 1 98.69 48 VAL B CA 1
ATOM 1749 C C . VAL B 1 48 ? 1.159 6.152 3.301 1 98.69 48 VAL B C 1
ATOM 1751 O O . VAL B 1 48 ? 0.919 5.312 2.43 1 98.69 48 VAL B O 1
ATOM 1754 N N . SER B 1 49 ? 0.493 6.254 4.383 1 98.69 49 SER B N 1
ATOM 1755 C CA . SER B 1 49 ? -0.689 5.43 4.605 1 98.69 49 SER B CA 1
ATOM 1756 C C . SER B 1 49 ? -1.879 6.277 5.047 1 98.69 49 SER B C 1
ATOM 1758 O O . SER B 1 49 ? -1.71 7.426 5.457 1 98.69 49 SER B O 1
ATOM 1760 N N . LYS B 1 50 ? -3.029 5.777 4.832 1 98.19 50 LYS B N 1
ATOM 1761 C CA . LYS B 1 50 ? -4.277 6.441 5.199 1 98.19 50 LYS B CA 1
ATOM 1762 C C . LYS B 1 50 ? -5.164 5.52 6.035 1 98.19 50 LYS B C 1
ATOM 1764 O O . LYS B 1 50 ? -5.289 4.328 5.738 1 98.19 50 LYS B O 1
ATOM 1769 N N . SER B 1 51 ? -5.617 6.027 7.121 1 97.31 51 SER B N 1
ATOM 1770 C CA . SER B 1 51 ? -6.605 5.328 7.93 1 97.31 51 SER B CA 1
ATOM 1771 C C . SER B 1 51 ? -7.914 6.109 8.008 1 97.31 51 SER B C 1
ATOM 1773 O O . SER B 1 51 ? -7.91 7.344 8.008 1 97.31 51 SER B O 1
ATOM 1775 N N . TYR B 1 52 ? -9.016 5.328 8.047 1 93.19 52 TYR B N 1
ATOM 1776 C CA . TYR B 1 52 ? -10.336 5.953 8.078 1 93.19 52 TYR B CA 1
ATOM 1777 C C . TYR B 1 52 ? -11.078 5.574 9.352 1 93.19 52 TYR B C 1
ATOM 1779 O O . TYR B 1 52 ? -11.031 4.422 9.789 1 93.19 52 TYR B O 1
ATOM 1787 N N . TYR B 1 53 ? -11.594 6.582 9.969 1 91.5 53 TYR B N 1
ATOM 1788 C CA . TYR B 1 53 ? -12.453 6.379 11.133 1 91.5 53 TYR B CA 1
ATOM 1789 C C . TYR B 1 53 ? -13.68 7.285 11.062 1 91.5 53 TYR B C 1
ATOM 1791 O O . TYR B 1 53 ? -13.57 8.5 11.25 1 91.5 53 TYR B O 1
ATOM 1799 N N . ASN B 1 54 ? -14.977 6.68 10.93 1 87.88 54 ASN B N 1
ATOM 1800 C CA . ASN B 1 54 ? -16.219 7.453 10.891 1 87.88 54 ASN B CA 1
ATOM 1801 C C . ASN B 1 54 ? -16.141 8.586 9.875 1 87.88 54 ASN B C 1
ATOM 1803 O O . ASN B 1 54 ? -15.961 8.344 8.68 1 87.88 54 ASN B O 1
ATOM 1807 N N . ASP B 1 55 ? -16.25 9.773 10.25 1 91.69 55 ASP B N 1
ATOM 1808 C CA . ASP B 1 55 ? -16.234 10.914 9.336 1 91.69 55 ASP B CA 1
ATOM 1809 C C . ASP B 1 55 ? -14.883 11.617 9.352 1 91.69 55 ASP B C 1
ATOM 1811 O O . ASP B 1 55 ? -14.805 12.828 9.164 1 91.69 55 ASP B O 1
ATOM 1815 N N . ALA B 1 56 ? -13.844 10.797 9.688 1 96.38 56 ALA B N 1
ATOM 1816 C CA . ALA B 1 56 ? -12.492 11.352 9.742 1 96.38 56 ALA B CA 1
ATOM 1817 C C . ALA B 1 56 ? -11.484 10.391 9.133 1 96.38 56 ALA B C 1
ATOM 1819 O O . ALA B 1 56 ? -11.781 9.211 8.922 1 96.38 56 ALA B O 1
ATOM 1820 N N . PHE B 1 57 ? -10.398 10.969 8.727 1 97.56 57 PHE B N 1
ATOM 1821 C CA . PHE B 1 57 ? -9.297 10.125 8.297 1 97.56 57 PHE B CA 1
ATOM 1822 C C . PHE B 1 57 ? -7.957 10.719 8.719 1 97.56 57 PHE B C 1
ATOM 1824 O O . PHE B 1 57 ? -7.895 11.867 9.148 1 97.56 57 PHE B O 1
ATOM 1831 N N . GLN B 1 58 ? -6.934 9.883 8.664 1 98.06 58 GLN B N 1
ATOM 1832 C CA . GLN B 1 58 ? -5.555 10.281 8.922 1 98.06 58 GLN B CA 1
ATOM 1833 C C . GLN B 1 58 ? -4.648 9.922 7.746 1 98.06 58 GLN B C 1
ATOM 1835 O O . GLN B 1 58 ? -4.797 8.859 7.141 1 98.06 58 GLN B O 1
ATOM 1840 N N . VAL B 1 59 ? -3.822 10.82 7.391 1 98.5 59 VAL B N 1
ATOM 1841 C CA . VAL B 1 59 ? -2.699 10.555 6.5 1 98.5 59 VAL B CA 1
ATOM 1842 C C . VAL B 1 59 ? -1.408 10.453 7.309 1 98.5 59 VAL B C 1
ATOM 1844 O O . VAL B 1 59 ? -1.031 11.391 8.008 1 98.5 59 VAL B O 1
ATOM 1847 N N . MET B 1 60 ? -0.739 9.352 7.172 1 98.5 60 MET B N 1
ATOM 1848 C CA . MET B 1 60 ? 0.392 9.078 8.055 1 98.5 60 MET B CA 1
ATOM 1849 C C . MET B 1 60 ? 1.655 8.797 7.246 1 98.5 60 MET B C 1
ATOM 1851 O O . MET B 1 60 ? 1.579 8.328 6.109 1 98.5 60 MET B O 1
ATOM 1855 N N . ILE B 1 61 ? 2.787 9.117 7.93 1 98.25 61 ILE B N 1
ATOM 1856 C CA . ILE B 1 61 ? 4.098 8.859 7.348 1 98.25 61 ILE B CA 1
ATOM 1857 C C . ILE B 1 61 ? 4.875 7.887 8.234 1 98.25 61 ILE B C 1
ATOM 1859 O O . ILE B 1 61 ? 4.875 8.023 9.461 1 98.25 61 ILE B O 1
ATOM 1863 N N . ASN B 1 62 ? 5.465 6.926 7.605 1 97.81 62 ASN B N 1
ATOM 1864 C CA . ASN B 1 62 ? 6.477 6.09 8.242 1 97.81 62 ASN B CA 1
ATOM 1865 C C . ASN B 1 62 ? 7.82 6.188 7.523 1 97.81 62 ASN B C 1
ATOM 1867 O O . ASN B 1 62 ? 7.906 5.902 6.324 1 97.81 62 ASN B O 1
ATOM 1871 N N . ASP B 1 63 ? 8.75 6.551 8.289 1 95.69 63 ASP B N 1
ATOM 1872 C CA . ASP B 1 63 ? 10.109 6.734 7.785 1 95.69 63 ASP B CA 1
ATOM 1873 C C . ASP B 1 63 ? 10.812 5.391 7.609 1 95.69 63 ASP B C 1
ATOM 1875 O O . ASP B 1 63 ? 10.789 4.547 8.516 1 95.69 63 ASP B O 1
ATOM 1879 N N . CYS B 1 64 ? 11.547 5.207 6.512 1 95.94 64 CYS B N 1
ATOM 1880 C CA . CYS B 1 64 ? 12.188 3.926 6.242 1 95.94 64 CYS B CA 1
ATOM 1881 C C . CYS B 1 64 ? 13.656 3.951 6.668 1 95.94 64 CYS B C 1
ATOM 1883 O O . CYS B 1 64 ? 14.383 2.979 6.461 1 95.94 64 CYS B O 1
ATOM 1885 N N . SER B 1 65 ? 14.141 5.008 7.199 1 92.5 65 SER B N 1
ATOM 1886 C CA . SER B 1 65 ? 15.5 5.059 7.727 1 92.5 65 SER B CA 1
ATOM 1887 C C . SER B 1 65 ? 15.594 4.375 9.086 1 92.5 65 SER B C 1
ATOM 1889 O O . SER B 1 65 ? 16.688 4.016 9.531 1 92.5 65 SER B O 1
ATOM 1891 N N . GLN B 1 66 ? 14.43 4.176 9.727 1 91.38 66 GLN B N 1
ATOM 1892 C CA . GLN B 1 66 ? 14.375 3.488 11.016 1 91.38 66 GLN B CA 1
ATOM 1893 C C . GLN B 1 66 ? 13.445 2.281 10.953 1 91.38 66 GLN B C 1
ATOM 1895 O O . GLN B 1 66 ? 12.547 2.223 10.117 1 91.38 66 GLN B O 1
ATOM 1900 N N . PRO B 1 67 ? 13.758 1.312 11.828 1 91.25 67 PRO B N 1
ATOM 1901 C CA . PRO B 1 67 ? 12.836 0.173 11.867 1 91.25 67 PRO B CA 1
ATOM 1902 C C . PRO B 1 67 ? 11.422 0.573 12.273 1 91.25 67 PRO B C 1
ATOM 1904 O O . PRO B 1 67 ? 11.234 1.534 13.023 1 91.25 67 PRO B O 1
ATOM 1907 N N . TYR B 1 68 ? 10.508 -0.216 11.766 1 91.75 68 TYR B N 1
ATOM 1908 C CA . TYR B 1 68 ? 9.109 0.025 12.102 1 91.75 68 TYR B CA 1
ATOM 1909 C C . TYR B 1 68 ? 8.836 -0.297 13.57 1 91.75 68 TYR B C 1
ATOM 1911 O O . TYR B 1 68 ? 9.203 -1.372 14.055 1 91.75 68 TYR B O 1
ATOM 1919 N N . ASP B 1 69 ? 8.141 0.578 14.273 1 91.56 69 ASP B N 1
ATOM 1920 C CA . ASP B 1 69 ? 7.883 0.314 15.688 1 91.56 69 ASP B CA 1
ATOM 1921 C C . ASP B 1 69 ? 6.387 0.349 15.984 1 91.56 69 ASP B C 1
ATOM 1923 O O . ASP B 1 69 ? 5.984 0.441 17.141 1 91.56 69 ASP B O 1
ATOM 1927 N N . GLY B 1 70 ? 5.582 0.342 14.984 1 91.69 70 GLY B N 1
ATOM 1928 C CA . GLY B 1 70 ? 4.141 0.236 15.156 1 91.69 70 GLY B CA 1
ATOM 1929 C C . GLY B 1 70 ? 3.447 1.583 15.211 1 91.69 70 GLY B C 1
ATOM 1930 O O . GLY B 1 70 ? 2.221 1.65 15.32 1 91.69 70 GLY B O 1
ATOM 1931 N N . LYS B 1 71 ? 4.238 2.592 15.141 1 94.81 71 LYS B N 1
ATOM 1932 C CA . LYS B 1 71 ? 3.67 3.934 15.219 1 94.81 71 LYS B CA 1
ATOM 1933 C C . LYS B 1 71 ? 4.047 4.77 14 1 94.81 71 LYS B C 1
ATOM 1935 O O . LYS B 1 71 ? 5.07 4.516 13.359 1 94.81 71 LYS B O 1
ATOM 1940 N N . TRP B 1 72 ? 3.244 5.703 13.766 1 95.94 72 TRP B N 1
ATOM 1941 C CA . TRP B 1 72 ? 3.564 6.648 12.695 1 95.94 72 TRP B CA 1
ATOM 1942 C C . TRP B 1 72 ? 4.621 7.645 13.156 1 95.94 72 TRP B C 1
ATOM 1944 O O . TRP B 1 72 ? 4.695 7.98 14.344 1 95.94 72 TRP B O 1
ATOM 1954 N N . ASP B 1 73 ? 5.414 8.164 12.211 1 96.75 73 ASP B N 1
ATOM 1955 C CA . ASP B 1 73 ? 6.391 9.211 12.5 1 96.75 73 ASP B CA 1
ATOM 1956 C C . ASP B 1 73 ? 5.766 10.602 12.359 1 96.75 73 ASP B C 1
ATOM 1958 O O . ASP B 1 73 ? 6.234 11.562 12.977 1 96.75 73 ASP B O 1
ATOM 1962 N N . PHE B 1 74 ? 4.746 10.727 11.609 1 97.12 74 PHE B N 1
ATOM 1963 C CA . PHE B 1 74 ? 4.035 11.969 11.328 1 97.12 74 PHE B CA 1
ATOM 1964 C C . PHE B 1 74 ? 2.588 11.688 10.93 1 97.12 74 PHE B C 1
ATOM 1966 O O . PHE B 1 74 ? 2.307 10.688 10.266 1 97.12 74 PHE B O 1
ATOM 1973 N N . VAL B 1 75 ? 1.659 12.594 11.344 1 98.12 75 VAL B N 1
ATOM 1974 C CA . VAL B 1 75 ? 0.259 12.336 11.031 1 98.12 75 VAL B CA 1
ATOM 1975 C C . VAL B 1 75 ? -0.471 13.656 10.805 1 98.12 75 VAL B C 1
ATOM 1977 O O . VAL B 1 75 ? -0.232 14.633 11.523 1 98.12 75 VAL B O 1
ATOM 1980 N N . LEU B 1 76 ? -1.218 13.695 9.789 1 97.88 76 LEU B N 1
ATOM 1981 C CA . LEU B 1 76 ? -2.209 14.734 9.539 1 97.88 76 LEU B CA 1
ATOM 1982 C C . LEU B 1 76 ? -3.623 14.195 9.711 1 97.88 76 LEU B C 1
ATOM 1984 O O . LEU B 1 76 ? -4.004 13.219 9.047 1 97.88 76 LEU B O 1
ATOM 1988 N N . GLU B 1 77 ? -4.363 14.797 10.617 1 97.81 77 GLU B N 1
ATOM 1989 C CA . GLU B 1 77 ? -5.727 14.367 10.914 1 97.81 77 GLU B CA 1
ATOM 1990 C C . GLU B 1 77 ? -6.75 15.328 10.328 1 97.81 77 GLU B C 1
ATOM 1992 O O . GLU B 1 77 ? -6.645 16.547 10.5 1 97.81 77 GLU B O 1
ATOM 1997 N N . ALA B 1 78 ? -7.727 14.75 9.641 1 98.12 78 ALA B N 1
ATOM 1998 C CA . ALA B 1 78 ? -8.773 15.562 9.023 1 98.12 78 ALA B CA 1
ATOM 1999 C C . ALA B 1 78 ? -10.141 14.922 9.203 1 98.12 78 ALA B C 1
ATOM 2001 O O . ALA B 1 78 ? -10.25 13.703 9.367 1 98.12 78 ALA B O 1
ATOM 2002 N N . GLU B 1 79 ? -11.117 15.758 9.195 1 98.12 79 GLU B N 1
ATOM 2003 C CA . GLU B 1 79 ? -12.5 15.305 9.344 1 98.12 79 GLU B CA 1
ATOM 2004 C C . GLU B 1 79 ? -13.406 15.922 8.289 1 98.12 79 GLU B C 1
ATOM 2006 O O . GLU B 1 79 ? -13.258 17.094 7.953 1 98.12 79 GLU B O 1
ATOM 2011 N N . TYR B 1 80 ? -14.336 15.125 7.875 1 97.31 80 TYR B N 1
ATOM 2012 C CA . TYR B 1 80 ? -15.359 15.648 6.977 1 97.31 80 TYR B CA 1
ATOM 2013 C C . TYR B 1 80 ? -16.391 16.469 7.742 1 97.31 80 TYR B C 1
ATOM 2015 O O . TYR B 1 80 ? -16.938 16.016 8.75 1 97.31 80 TYR B O 1
ATOM 2023 N N . LYS B 1 81 ? -16.547 17.609 7.277 1 96.12 81 LYS B N 1
ATOM 2024 C CA . LYS B 1 81 ? -17.562 18.484 7.852 1 96.12 81 LYS B CA 1
ATOM 2025 C C . LYS B 1 81 ? -18.672 18.797 6.836 1 96.12 81 LYS B C 1
ATOM 2027 O O . LYS B 1 81 ? -18.672 18.25 5.73 1 96.12 81 LYS B O 1
ATOM 2032 N N . MET B 1 82 ? -19.562 19.547 7.277 1 92.06 82 MET B N 1
ATOM 2033 C CA . MET B 1 82 ? -20.672 19.906 6.406 1 92.06 82 MET B CA 1
ATOM 2034 C C . MET B 1 82 ? -20.172 20.703 5.199 1 92.06 82 MET B C 1
ATOM 2036 O O . MET B 1 82 ? -19.078 21.266 5.234 1 92.06 82 MET B O 1
ATOM 2040 N N . ALA B 1 83 ? -20.969 20.719 4.109 1 91.56 83 ALA B N 1
ATOM 2041 C CA . ALA B 1 83 ? -20.734 21.5 2.902 1 91.56 83 ALA B CA 1
ATOM 2042 C C . ALA B 1 83 ? -19.438 21.047 2.211 1 91.56 83 ALA B C 1
ATOM 2044 O O . ALA B 1 83 ? -18.656 21.891 1.744 1 91.56 83 ALA B O 1
ATOM 2045 N N . ASN B 1 84 ? -19.172 19.781 2.221 1 94.38 84 ASN B N 1
ATOM 2046 C CA . ASN B 1 84 ? -18.031 19.203 1.508 1 94.38 84 ASN B CA 1
ATOM 2047 C C . ASN B 1 84 ? -16.719 19.844 1.925 1 94.38 84 ASN B C 1
ATOM 2049 O O . ASN B 1 84 ? -15.93 20.281 1.074 1 94.38 84 ASN B O 1
ATOM 2053 N N . THR B 1 85 ? -16.516 19.906 3.176 1 97.06 85 THR B N 1
ATOM 2054 C CA . THR B 1 85 ? -15.312 20.516 3.725 1 97.06 85 THR B CA 1
ATOM 2055 C C . THR B 1 85 ? -14.492 19.484 4.488 1 97.06 85 THR B C 1
ATOM 2057 O O . THR B 1 85 ? -15.031 18.734 5.309 1 97.06 85 THR B O 1
ATOM 2060 N N . LEU B 1 86 ? -13.273 19.453 4.145 1 98.06 86 LEU B N 1
ATOM 2061 C CA . LEU B 1 86 ? -12.305 18.734 4.965 1 98.06 86 LEU B CA 1
ATOM 2062 C C . LEU B 1 86 ? -11.656 19.672 5.984 1 98.06 86 LEU B C 1
ATOM 2064 O O . LEU B 1 86 ? -11.086 20.703 5.617 1 98.06 86 LEU B O 1
ATOM 2068 N N . PHE B 1 87 ? -11.797 19.25 7.227 1 98.38 87 PHE B N 1
ATOM 2069 C CA . PHE B 1 87 ? -11.305 20.094 8.312 1 98.38 87 PHE B CA 1
ATOM 2070 C C . PHE B 1 87 ? -10.055 19.484 8.945 1 98.38 87 PHE B C 1
ATOM 2072 O O . PHE B 1 87 ? -10.102 18.375 9.477 1 98.38 87 PHE B O 1
ATOM 2079 N N . ILE B 1 88 ? -8.945 20.203 8.852 1 97.88 88 ILE B N 1
ATOM 2080 C CA . ILE B 1 88 ? -7.711 19.719 9.461 1 97.88 88 ILE B CA 1
ATOM 2081 C C . ILE B 1 88 ? -7.793 19.859 10.977 1 97.88 88 ILE B C 1
ATOM 2083 O O . ILE B 1 88 ? -7.871 20.984 11.5 1 97.88 88 ILE B O 1
ATOM 2087 N N . ASP B 1 89 ? -7.715 18.781 11.648 1 95.56 89 ASP B N 1
ATOM 2088 C CA . ASP B 1 89 ? -7.844 18.766 13.102 1 95.56 89 ASP B CA 1
ATOM 2089 C C . ASP B 1 89 ? -6.484 18.938 13.773 1 95.56 89 ASP B C 1
ATOM 2091 O O . ASP B 1 89 ? -6.348 19.719 14.727 1 95.56 89 ASP B O 1
ATOM 2095 N N . ASP B 1 90 ? -5.531 18.141 13.328 1 92.69 90 ASP B N 1
ATOM 2096 C CA . ASP B 1 90 ? -4.234 18.141 14 1 92.69 90 ASP B CA 1
ATOM 2097 C C . ASP B 1 90 ? -3.127 17.672 13.062 1 92.69 90 ASP B C 1
ATOM 2099 O O . ASP B 1 90 ? -3.375 16.906 12.141 1 92.69 90 ASP B O 1
ATOM 2103 N N . ILE B 1 91 ? -2.012 18.234 13.203 1 94 91 ILE B N 1
ATOM 2104 C CA . ILE B 1 91 ? -0.771 17.766 12.602 1 94 91 ILE B CA 1
ATOM 2105 C C . ILE B 1 91 ? 0.253 17.453 13.688 1 94 91 ILE B C 1
ATOM 2107 O O . ILE B 1 91 ? 0.588 18.328 14.5 1 94 91 ILE B O 1
ATOM 2111 N N . LYS B 1 92 ? 0.712 16.219 13.664 1 92.69 92 LYS B N 1
ATOM 2112 C CA . LYS B 1 92 ? 1.63 15.789 14.711 1 92.69 92 LYS B CA 1
ATOM 2113 C C . LYS B 1 92 ? 2.852 15.094 14.117 1 92.69 92 LYS B C 1
ATOM 2115 O O . LYS B 1 92 ? 2.742 14.391 13.102 1 92.69 92 LYS B O 1
ATOM 2120 N N . GLY B 1 93 ? 4.008 15.32 14.836 1 92.31 93 GLY B N 1
ATOM 2121 C CA . GLY B 1 93 ? 5.242 14.688 14.406 1 92.31 93 GLY B CA 1
ATOM 2122 C C . GLY B 1 93 ? 6.414 15.641 14.344 1 92.31 93 GLY B C 1
ATOM 2123 O O . GLY B 1 93 ? 6.266 16.828 14.633 1 92.31 93 GLY B O 1
ATOM 2124 N N . GLU B 1 94 ? 7.508 15.07 13.953 1 88.06 94 GLU B N 1
ATOM 2125 C CA . GLU B 1 94 ? 8.734 15.867 13.906 1 88.06 94 GLU B CA 1
ATOM 2126 C C . GLU B 1 94 ? 8.641 16.953 12.836 1 88.06 94 GLU B C 1
ATOM 2128 O O . GLU B 1 94 ? 8.328 16.672 11.68 1 88.06 94 GLU B O 1
ATOM 2133 N N . PRO B 1 95 ? 8.945 18.234 13.25 1 88.12 95 PRO B N 1
ATOM 2134 C CA . PRO B 1 95 ? 8.883 19.344 12.281 1 88.12 95 PRO B CA 1
ATOM 2135 C C . PRO B 1 95 ? 10.109 19.375 11.367 1 88.12 95 PRO B C 1
ATOM 2137 O O . PRO B 1 95 ? 11.141 18.781 11.672 1 88.12 95 PRO B O 1
ATOM 2140 N N . CYS B 1 96 ? 9.914 19.938 10.234 1 87.12 96 CYS B N 1
ATOM 2141 C CA . CYS B 1 96 ? 10.992 20.344 9.344 1 87.12 96 CYS B CA 1
ATOM 2142 C C . CYS B 1 96 ? 11.695 19.141 8.742 1 87.12 96 CYS B C 1
ATOM 2144 O O . CYS B 1 96 ? 12.922 19.125 8.625 1 87.12 96 CYS B O 1
ATOM 2146 N N . ARG B 1 97 ? 10.938 18.125 8.477 1 90.25 97 ARG B N 1
ATOM 2147 C CA . ARG B 1 97 ? 11.492 16.938 7.82 1 90.25 97 ARG B CA 1
ATOM 2148 C C . ARG B 1 97 ? 10.883 16.75 6.434 1 90.25 97 ARG B C 1
ATOM 2150 O O . ARG B 1 97 ? 11.25 15.812 5.715 1 90.25 97 ARG B O 1
ATOM 2157 N N . GLY B 1 98 ? 9.953 17.578 6.117 1 93.75 98 GLY B N 1
ATOM 2158 C CA . GLY B 1 98 ? 9.297 17.453 4.828 1 93.75 98 GLY B CA 1
ATOM 2159 C C . GLY B 1 98 ? 8.055 16.578 4.879 1 93.75 98 GLY B C 1
ATOM 2160 O O . GLY B 1 98 ? 7.344 16.438 3.879 1 93.75 98 GLY B O 1
ATOM 2161 N N . TYR B 1 99 ? 7.742 16.016 6.059 1 96.62 99 TYR B N 1
ATOM 2162 C CA . TYR B 1 99 ? 6.605 15.117 6.211 1 96.62 99 TYR B CA 1
ATOM 2163 C C . TYR B 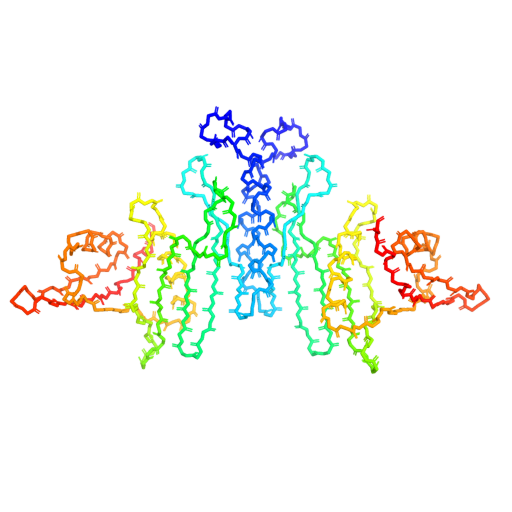1 99 ? 5.289 15.859 5.988 1 96.62 99 TYR B C 1
ATOM 2165 O O . TYR B 1 99 ? 4.391 15.352 5.316 1 96.62 99 TYR B O 1
ATOM 2173 N N . GLY B 1 100 ? 5.273 17.016 6.531 1 96.62 100 GLY B N 1
ATOM 2174 C CA . GLY B 1 100 ? 4.062 17.812 6.418 1 96.62 100 GLY B CA 1
ATOM 2175 C C . GLY B 1 100 ? 3.67 18.094 4.98 1 96.62 100 GLY B C 1
ATOM 2176 O O . GLY B 1 100 ? 2.498 17.984 4.617 1 96.62 100 GLY B O 1
ATOM 2177 N N . SER B 1 101 ? 4.672 18.469 4.246 1 96.56 101 SER B N 1
ATOM 2178 C CA . SER B 1 101 ? 4.414 18.766 2.844 1 96.56 101 SER B CA 1
ATOM 2179 C C . SER B 1 101 ? 3.887 17.562 2.096 1 96.56 101 SER B C 1
ATOM 2181 O O . SER B 1 101 ? 2.977 17.672 1.271 1 96.56 101 SER B O 1
ATOM 2183 N N . ILE B 1 102 ? 4.406 16.422 2.377 1 97.38 102 ILE B N 1
ATOM 2184 C CA . ILE B 1 102 ? 3.947 15.188 1.74 1 97.38 102 ILE B CA 1
ATOM 2185 C C . ILE B 1 102 ? 2.494 14.922 2.121 1 97.38 102 ILE B C 1
ATOM 2187 O O . ILE B 1 102 ? 1.647 14.703 1.251 1 97.38 102 ILE B O 1
ATOM 2191 N N . CYS B 1 103 ? 2.182 14.977 3.379 1 98.25 103 CYS B N 1
ATOM 2192 C CA . CYS B 1 103 ? 0.814 14.75 3.83 1 98.25 103 CYS B CA 1
ATOM 2193 C C . CYS B 1 103 ? -0.144 15.758 3.207 1 98.25 103 CYS B C 1
ATOM 2195 O O . CYS B 1 103 ? -1.246 15.398 2.791 1 98.25 103 CYS B O 1
ATOM 2197 N N . MET B 1 104 ? 0.305 16.969 3.131 1 97.88 104 MET B N 1
ATOM 2198 C CA . MET B 1 104 ? -0.52 18.031 2.564 1 97.88 104 MET B CA 1
ATOM 2199 C C . MET B 1 104 ? -0.841 17.75 1.1 1 97.88 104 MET B C 1
ATOM 2201 O O . MET B 1 104 ? -1.968 17.969 0.652 1 97.88 104 MET B O 1
ATOM 2205 N N . HIS B 1 105 ? 0.09 17.297 0.374 1 97.5 105 HIS B N 1
ATOM 2206 C CA . HIS B 1 105 ? -0.128 16.953 -1.025 1 97.5 105 HIS B CA 1
ATOM 2207 C C . HIS B 1 105 ? -1.217 15.898 -1.166 1 97.5 105 HIS B C 1
ATOM 2209 O O . HIS B 1 105 ? -2.115 16.031 -2.002 1 97.5 105 HIS B O 1
ATOM 2215 N N . TYR B 1 106 ? -1.132 14.883 -0.356 1 98.19 106 TYR B N 1
ATOM 2216 C CA . TYR B 1 106 ? -2.139 13.828 -0.405 1 98.19 106 TYR B CA 1
ATOM 2217 C C . TYR B 1 106 ? -3.502 14.359 0.026 1 98.19 106 TYR B C 1
ATOM 2219 O O . TYR B 1 106 ? -4.527 14.008 -0.564 1 98.19 106 TYR B O 1
ATOM 2227 N N . LEU B 1 107 ? -3.561 15.219 1.068 1 98.31 107 LEU B N 1
ATOM 2228 C CA . LEU B 1 107 ? -4.809 15.828 1.507 1 98.31 107 LEU B CA 1
ATOM 2229 C C . LEU B 1 107 ? -5.457 16.609 0.371 1 98.31 107 LEU B C 1
ATOM 2231 O O . LEU B 1 107 ? -6.66 16.484 0.133 1 98.31 107 LEU B O 1
ATOM 2235 N N . LYS B 1 108 ? -4.645 17.344 -0.296 1 97.75 108 LYS B N 1
ATOM 2236 C CA . LYS B 1 108 ? -5.152 18.156 -1.396 1 97.75 108 LYS B CA 1
ATOM 2237 C C . LYS B 1 108 ? -5.703 17.281 -2.52 1 97.75 108 LYS B C 1
ATOM 2239 O O . LYS B 1 108 ? -6.738 17.594 -3.111 1 97.75 108 LYS B O 1
ATOM 2244 N N . GLU B 1 109 ? -5.02 16.297 -2.834 1 96.75 109 GLU B N 1
ATOM 2245 C CA . GLU B 1 109 ? -5.496 15.375 -3.865 1 96.75 109 GLU B CA 1
ATOM 2246 C C . GLU B 1 109 ? -6.852 14.781 -3.494 1 96.75 109 GLU B C 1
ATOM 2248 O O . GLU B 1 109 ? -7.742 14.68 -4.34 1 96.75 109 GLU B O 1
ATOM 2253 N N . ILE B 1 110 ? -6.961 14.352 -2.262 1 96 110 ILE B N 1
ATOM 2254 C CA . ILE B 1 110 ? -8.227 13.805 -1.773 1 96 110 ILE B CA 1
ATOM 2255 C C . ILE B 1 110 ? -9.328 14.852 -1.899 1 96 110 ILE B C 1
ATOM 2257 O O . ILE B 1 110 ? -10.414 14.562 -2.402 1 96 110 ILE B O 1
ATOM 2261 N N . ALA B 1 111 ? -9 16 -1.449 1 97.12 111 ALA B N 1
ATOM 2262 C CA . ALA B 1 111 ? -9.961 17.094 -1.5 1 97.12 111 ALA B CA 1
ATOM 2263 C C . ALA B 1 111 ? -10.398 17.375 -2.936 1 97.12 111 ALA B C 1
ATOM 2265 O O . ALA B 1 111 ? -11.586 17.578 -3.199 1 97.12 111 ALA B O 1
ATOM 2266 N N . TRP B 1 112 ? -9.445 17.422 -3.771 1 95.75 112 TRP B N 1
ATOM 2267 C CA . TRP B 1 112 ? -9.711 17.688 -5.18 1 95.75 112 TRP B CA 1
ATOM 2268 C C . TRP B 1 112 ? -10.609 16.609 -5.777 1 95.75 112 TRP B C 1
ATOM 2270 O O . TRP B 1 112 ? -11.633 16.922 -6.391 1 95.75 112 TRP B O 1
ATOM 2280 N N . LYS B 1 113 ? -10.312 15.398 -5.562 1 94.12 113 LYS B N 1
ATOM 2281 C CA . LYS B 1 113 ? -11.078 14.273 -6.09 1 94.12 113 LYS B CA 1
ATOM 2282 C C . LYS B 1 113 ? -12.5 14.273 -5.547 1 94.12 113 LYS B C 1
ATOM 2284 O O . LYS B 1 113 ? -13.438 13.898 -6.254 1 94.12 113 LYS B O 1
ATOM 2289 N N . GLU B 1 114 ? -12.609 14.711 -4.367 1 94.31 114 GLU B N 1
ATOM 2290 C CA . GLU B 1 114 ? -13.906 14.625 -3.707 1 94.31 114 GLU B CA 1
ATOM 2291 C C . GLU B 1 114 ? -14.633 15.969 -3.729 1 94.31 114 GLU B C 1
ATOM 2293 O O . GLU B 1 114 ? -15.695 16.125 -3.135 1 94.31 114 GLU B O 1
ATOM 2298 N N . ASN B 1 115 ? -14.078 16.906 -4.375 1 94.81 115 ASN B N 1
ATOM 2299 C CA . ASN B 1 115 ? -14.633 18.25 -4.512 1 94.81 115 ASN B CA 1
ATOM 2300 C C . ASN B 1 115 ? -14.891 18.891 -3.148 1 94.81 115 ASN B C 1
ATOM 2302 O O . ASN B 1 115 ? -15.992 19.375 -2.887 1 94.81 115 ASN B O 1
ATOM 2306 N N . CYS B 1 116 ? -13.867 18.828 -2.326 1 96.88 116 CYS B N 1
ATOM 2307 C CA . CYS B 1 116 ? -13.945 19.391 -0.982 1 96.88 116 CYS B CA 1
ATOM 2308 C C . CYS B 1 116 ? -13.062 20.641 -0.857 1 96.88 116 CYS B C 1
ATOM 2310 O O . CYS B 1 116 ? -12.008 20.719 -1.479 1 96.88 116 CYS B O 1
ATOM 2312 N N . ASP B 1 117 ? -13.547 21.531 -0.002 1 97.19 117 ASP B N 1
ATOM 2313 C CA . ASP B 1 117 ? -12.664 22.578 0.515 1 97.19 117 ASP B CA 1
ATOM 2314 C C . ASP B 1 117 ? -11.836 22.062 1.692 1 97.19 117 ASP B C 1
ATOM 2316 O O . ASP B 1 117 ? -12.203 21.062 2.324 1 97.19 117 ASP B O 1
ATOM 2320 N N . ILE B 1 118 ? -10.766 22.781 1.941 1 98.5 118 ILE B N 1
ATOM 2321 C CA . ILE B 1 118 ? -9.969 22.438 3.113 1 98.5 118 ILE B CA 1
ATOM 2322 C C . ILE B 1 118 ? -9.906 23.641 4.062 1 98.5 118 ILE B C 1
ATOM 2324 O O . ILE B 1 118 ? -9.562 24.75 3.648 1 98.5 118 ILE B O 1
ATOM 2328 N N . GLN B 1 119 ? -10.266 23.344 5.273 1 98.25 119 GLN B N 1
ATOM 2329 C CA . GLN B 1 119 ? -10.234 24.375 6.301 1 98.25 119 GLN B CA 1
ATOM 2330 C C . GLN B 1 119 ? -9.617 23.844 7.594 1 98.25 119 GLN B C 1
ATOM 2332 O O . GLN B 1 119 ? -9.281 22.656 7.688 1 98.25 119 GLN B O 1
ATOM 2337 N N . GLY B 1 120 ? -9.305 24.766 8.586 1 97.38 120 GLY B N 1
ATOM 2338 C CA . GLY B 1 120 ? -8.828 24.422 9.914 1 97.38 120 GLY B CA 1
ATOM 2339 C C . GLY B 1 120 ? -8.773 25.609 10.852 1 97.38 120 GLY B C 1
ATOM 2340 O O . GLY B 1 120 ? -9.117 26.734 10.469 1 97.38 120 GLY B O 1
ATOM 2341 N N . HIS B 1 121 ? -8.438 25.25 12.094 1 95.62 121 HIS B N 1
ATOM 2342 C CA . HIS B 1 121 ? -8.305 26.312 13.094 1 95.62 121 HIS B CA 1
ATOM 2343 C C . HIS B 1 121 ? -6.926 26.281 13.742 1 95.62 121 HIS B C 1
ATOM 2345 O O . HIS B 1 121 ? -6.305 25.219 13.836 1 95.62 121 HIS B O 1
ATOM 2351 N N . ILE B 1 122 ? -6.449 27.469 14.031 1 94.25 122 ILE B N 1
ATOM 2352 C CA . ILE B 1 122 ? -5.328 27.625 14.953 1 94.25 122 ILE B CA 1
ATOM 2353 C C . ILE B 1 122 ? -5.852 27.906 16.359 1 94.25 122 ILE B C 1
ATOM 2355 O O . ILE B 1 122 ? -6.652 28.812 16.562 1 94.25 122 ILE B O 1
ATOM 2359 N N . VAL B 1 123 ? -5.449 27.062 17.234 1 93.62 123 VAL B N 1
ATOM 2360 C CA . VAL B 1 123 ? -5.965 27.203 18.594 1 93.62 123 VAL B CA 1
ATOM 23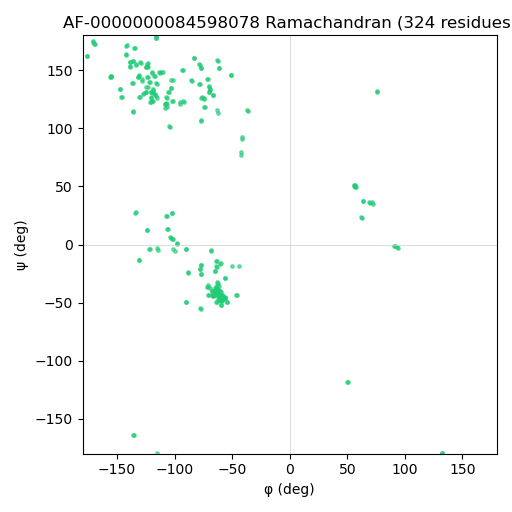61 C C . VAL B 1 123 ? -4.82 27.516 19.547 1 93.62 123 VAL B C 1
ATOM 2363 O O . VAL B 1 123 ? -3.654 27.547 19.141 1 93.62 123 VAL B O 1
ATOM 2366 N N . GLN B 1 124 ? -5.195 27.703 20.734 1 91.25 124 GLN B N 1
ATOM 2367 C CA . GLN B 1 124 ? -4.25 28.219 21.719 1 91.25 124 GLN B CA 1
ATOM 2368 C C . GLN B 1 124 ? -3.035 27.312 21.859 1 91.25 124 GLN B C 1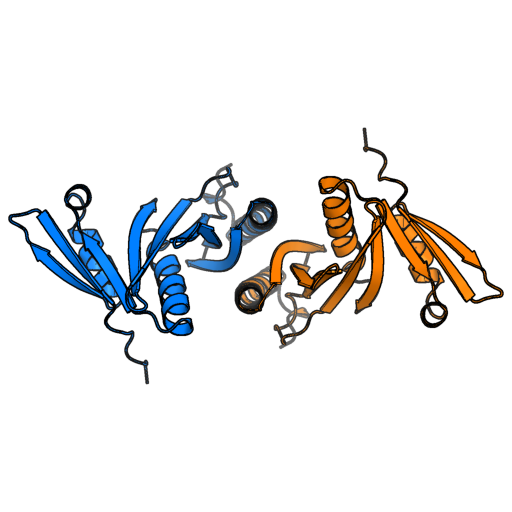
ATOM 2370 O O . GLN B 1 124 ? -1.904 27.781 21.969 1 91.25 124 GLN B O 1
ATOM 2375 N N . ARG B 1 125 ? -3.256 26.078 21.906 1 88.5 125 ARG B N 1
ATOM 2376 C CA . ARG B 1 125 ? -2.168 25.125 22.109 1 88.5 125 ARG B CA 1
ATOM 2377 C C . ARG B 1 125 ? -1.15 25.219 20.984 1 88.5 125 ARG B C 1
ATOM 2379 O O . ARG B 1 125 ? -0.01 24.766 21.125 1 88.5 125 ARG B O 1
ATOM 2386 N N . ASP B 1 126 ? -1.483 25.828 19.875 1 87.81 126 ASP B N 1
ATOM 2387 C CA . ASP B 1 126 ? -0.641 25.938 18.688 1 87.81 126 ASP B CA 1
ATOM 2388 C C . ASP B 1 126 ? 0.231 27.188 18.734 1 87.81 126 ASP B C 1
ATOM 2390 O O . ASP B 1 126 ? 1.146 27.344 17.922 1 87.81 126 ASP B O 1
ATOM 2394 N N . TRP B 1 127 ? 0.139 27.984 19.625 1 89.31 127 TRP B N 1
ATOM 2395 C CA . TRP B 1 127 ? 0.651 29.344 19.516 1 89.31 127 TRP B CA 1
ATOM 2396 C C . TRP B 1 127 ? 2.166 29.375 19.688 1 89.31 127 TRP B C 1
ATOM 2398 O O . TRP B 1 127 ? 2.842 30.266 19.156 1 89.31 127 TRP B O 1
ATOM 2408 N N . ASP B 1 128 ? 2.676 28.312 20.438 1 88.5 128 ASP B N 1
ATOM 2409 C CA . ASP B 1 128 ? 4.125 28.25 20.609 1 88.5 128 ASP B CA 1
ATOM 2410 C C . ASP B 1 128 ? 4.82 28.031 19.266 1 88.5 128 ASP B C 1
ATOM 2412 O O . ASP B 1 128 ? 6.02 28.281 19.125 1 88.5 128 ASP B O 1
ATOM 2416 N N . HIS B 1 129 ? 4.125 27.672 18.328 1 88.88 129 HIS B N 1
ATOM 2417 C CA . HIS B 1 129 ? 4.734 27.438 17.016 1 88.88 129 HIS B CA 1
ATOM 2418 C C . HIS B 1 129 ? 3.92 28.094 15.906 1 88.88 129 HIS B C 1
ATOM 2420 O O . HIS B 1 129 ? 3.916 27.609 14.773 1 88.88 129 HIS B O 1
ATOM 2426 N N . VAL B 1 130 ? 3.242 29.094 16.125 1 91 130 VAL B N 1
ATOM 2427 C CA . VAL B 1 130 ? 2.314 29.703 15.188 1 91 130 VAL B CA 1
ATOM 2428 C C . VAL B 1 130 ? 3.072 30.203 13.961 1 91 130 VAL B C 1
ATOM 2430 O O . VAL B 1 130 ? 2.555 30.141 12.844 1 91 130 VAL B O 1
ATOM 2433 N N . ASP B 1 131 ? 4.262 30.672 14.141 1 91.44 131 ASP B N 1
ATOM 2434 C CA . ASP B 1 131 ? 5.059 31.141 13.016 1 91.44 131 ASP B CA 1
ATOM 2435 C C . ASP B 1 131 ? 5.34 30.016 12.031 1 91.44 131 ASP B C 1
ATOM 2437 O O . ASP B 1 131 ? 5.195 30.188 10.82 1 91.44 131 ASP B O 1
ATOM 2441 N N . ARG B 1 132 ? 5.723 28.953 12.562 1 91.88 132 ARG B N 1
ATOM 2442 C CA . ARG B 1 132 ? 6.012 27.797 11.727 1 91.88 132 ARG B CA 1
ATOM 2443 C C . ARG B 1 132 ? 4.762 27.312 11 1 91.88 132 ARG B C 1
ATOM 2445 O O . ARG B 1 132 ? 4.809 27.016 9.805 1 91.88 132 ARG B O 1
ATOM 2452 N N . LEU B 1 133 ? 3.684 27.344 11.703 1 92.06 133 LEU B N 1
ATOM 2453 C CA . LEU B 1 133 ? 2.412 26.938 11.109 1 92.06 133 LEU B CA 1
ATOM 2454 C C . LEU B 1 133 ? 1.989 27.906 10.016 1 92.06 133 LEU B C 1
ATOM 2456 O O . LEU B 1 133 ? 1.515 27.469 8.953 1 92.06 133 LEU B O 1
ATOM 2460 N N . THR B 1 134 ? 2.15 29.125 10.312 1 94.44 134 THR B N 1
ATOM 2461 C CA . THR B 1 134 ? 1.811 30.141 9.328 1 94.44 134 THR B CA 1
ATOM 2462 C C . THR B 1 134 ? 2.613 29.938 8.039 1 94.44 134 THR B C 1
ATOM 2464 O O . THR B 1 134 ? 2.053 29.953 6.945 1 94.44 134 THR B O 1
ATOM 2467 N N . HIS B 1 135 ? 3.873 29.734 8.195 1 95.19 135 HIS B N 1
ATOM 2468 C CA . HIS B 1 135 ? 4.734 29.5 7.039 1 95.19 135 HIS B CA 1
ATOM 2469 C C . HIS B 1 135 ? 4.309 28.25 6.281 1 95.19 135 HIS B C 1
ATOM 2471 O O . HIS B 1 135 ? 4.227 28.266 5.051 1 95.19 135 HIS B O 1
ATOM 2477 N N . PHE B 1 136 ? 4.035 27.234 6.977 1 95.44 136 PHE B N 1
ATOM 2478 C CA . PHE B 1 136 ? 3.654 25.953 6.402 1 95.44 136 PHE B CA 1
ATOM 2479 C C . PHE B 1 136 ? 2.398 26.094 5.551 1 95.44 136 PHE B C 1
ATOM 2481 O O . PHE B 1 136 ? 2.375 25.672 4.395 1 95.44 136 PHE B O 1
ATOM 2488 N N . TYR B 1 137 ? 1.386 26.656 6.105 1 96.5 137 TYR B N 1
ATOM 2489 C CA . TYR B 1 137 ? 0.105 26.766 5.414 1 96.5 137 TYR B CA 1
ATOM 2490 C C . TYR B 1 137 ? 0.203 27.703 4.223 1 96.5 137 TYR B C 1
ATOM 2492 O O . TYR B 1 137 ? -0.354 27.438 3.156 1 96.5 137 TYR B O 1
ATOM 2500 N N . LYS B 1 138 ? 0.908 28.797 4.367 1 96.56 138 LYS B N 1
ATOM 2501 C CA . LYS B 1 138 ? 1.064 29.719 3.254 1 96.56 138 LYS B CA 1
ATOM 2502 C C . LYS B 1 138 ? 1.809 29.062 2.094 1 96.56 138 LYS B C 1
ATOM 2504 O O . LYS B 1 138 ? 1.428 29.234 0.932 1 96.56 138 LYS B O 1
ATOM 2509 N N . LYS B 1 139 ? 2.82 28.359 2.438 1 95.56 139 LYS B N 1
ATOM 2510 C CA . LYS B 1 139 ? 3.607 27.656 1.429 1 95.56 139 LYS B CA 1
ATOM 2511 C C . LYS B 1 139 ? 2.73 26.719 0.598 1 95.56 139 LYS B C 1
ATOM 2513 O O . LYS B 1 139 ? 3.006 26.484 -0.58 1 95.56 139 LYS B O 1
ATOM 2518 N N . HIS B 1 140 ? 1.693 26.234 1.186 1 97.12 140 HIS B N 1
ATOM 2519 C CA . HIS B 1 140 ? 0.837 25.266 0.516 1 97.12 140 HIS B CA 1
ATOM 2520 C C . HIS B 1 140 ? -0.488 25.891 0.097 1 97.12 140 HIS B C 1
ATOM 2522 O O . HIS B 1 140 ? -1.513 25.203 0.039 1 97.12 140 HIS B O 1
ATOM 2528 N N . SER B 1 141 ? -0.479 27.188 -0.08 1 97 141 SER B N 1
ATOM 2529 C CA . SER B 1 141 ? -1.548 27.938 -0.725 1 97 141 SER B CA 1
ATOM 2530 C C . SER B 1 141 ? -2.783 28.031 0.166 1 97 141 SER B C 1
ATOM 2532 O O . SER B 1 141 ? -3.912 27.969 -0.324 1 97 141 SER B O 1
ATOM 2534 N N . PHE B 1 142 ? -2.508 28.125 1.424 1 97.88 142 PHE B N 1
ATOM 2535 C CA . PHE B 1 142 ? -3.576 28.422 2.369 1 97.88 142 PHE B CA 1
ATOM 2536 C C . PHE B 1 142 ? -3.537 29.891 2.785 1 97.88 142 PHE B C 1
ATOM 2538 O O . PHE B 1 142 ? -2.459 30.469 2.92 1 97.88 142 PHE B O 1
ATOM 2545 N N . SER B 1 143 ? -4.73 30.391 2.906 1 97.44 143 SER B N 1
ATOM 2546 C CA . SER B 1 143 ? -4.824 31.641 3.648 1 97.44 143 SER B CA 1
ATOM 2547 C C . SER B 1 143 ? -4.93 31.391 5.148 1 97.44 143 SER B C 1
ATOM 2549 O O . SER B 1 143 ? -5.543 30.406 5.578 1 97.44 143 SER B O 1
ATOM 2551 N N . ILE B 1 144 ? -4.281 32.219 5.898 1 96.56 144 ILE B N 1
ATOM 2552 C CA . ILE B 1 144 ? -4.332 32.094 7.352 1 96.56 144 ILE B CA 1
ATOM 2553 C C . ILE B 1 144 ? -4.652 33.469 7.973 1 96.56 144 ILE B C 1
ATOM 2555 O O . ILE B 1 144 ? -4.043 34.469 7.613 1 96.56 144 ILE B O 1
ATOM 2559 N N . THR B 1 145 ? -5.648 33.5 8.789 1 96.88 145 THR B N 1
ATOM 2560 C CA . THR B 1 145 ? -6.008 34.688 9.57 1 96.88 145 THR B CA 1
ATOM 2561 C C . THR B 1 145 ? -5.848 34.406 11.062 1 96.88 145 THR B C 1
ATOM 2563 O O . THR B 1 145 ? -6.434 33.469 11.594 1 96.88 145 THR B O 1
ATOM 2566 N N . LEU B 1 146 ? -5.102 35.281 11.734 1 95.88 146 LEU B N 1
ATOM 2567 C CA . LEU B 1 146 ? -4.812 35.094 13.156 1 95.88 146 LEU B CA 1
ATOM 2568 C C . LEU B 1 146 ? -5.434 36.188 14 1 95.88 146 LEU B C 1
ATOM 2570 O O . LEU B 1 146 ? -5.453 37.344 13.602 1 95.88 146 LEU B O 1
ATOM 2574 N N . ASN B 1 147 ? -5.996 35.781 15.117 1 95.62 147 ASN B N 1
ATOM 2575 C CA . ASN B 1 147 ? -6.375 36.688 16.203 1 95.62 147 ASN B CA 1
ATOM 2576 C C . ASN B 1 147 ? -5.402 36.594 17.375 1 95.62 147 ASN B C 1
ATOM 2578 O O . ASN B 1 147 ? -5.52 35.688 18.203 1 95.62 147 ASN B O 1
ATOM 2582 N N . LYS B 1 148 ? -4.5 37.5 17.531 1 92.69 148 LYS B N 1
ATOM 2583 C CA . LYS B 1 148 ? -3.416 37.438 18.5 1 92.69 148 LYS B CA 1
ATOM 2584 C C . LYS B 1 148 ? -3.943 37.625 19.922 1 92.69 148 LYS B C 1
ATOM 2586 O O . LYS B 1 148 ? -3.426 37 20.859 1 92.69 148 LYS B O 1
ATOM 2591 N N . GLU B 1 149 ? -4.941 38.438 20.047 1 94.06 149 GLU B N 1
ATOM 2592 C CA . GLU B 1 149 ? -5.516 38.719 21.359 1 94.06 149 GLU B CA 1
ATOM 2593 C C . GLU B 1 149 ? -6.125 37.438 21.969 1 94.06 149 GLU B C 1
ATOM 2595 O O . GLU B 1 149 ? -5.906 37.125 23.141 1 94.06 149 GLU B O 1
ATOM 2600 N N . GLU B 1 150 ? -6.758 36.719 21.188 1 94.88 150 GLU B N 1
ATOM 2601 C CA . GLU B 1 150 ? -7.449 35.531 21.656 1 94.88 150 GLU B CA 1
ATOM 2602 C C . GLU B 1 150 ? -6.637 34.281 21.375 1 94.88 150 GLU B C 1
ATOM 2604 O O . GLU B 1 150 ? -7.027 33.156 21.781 1 94.88 150 GLU B O 1
ATOM 2609 N N . LYS B 1 151 ? -5.543 34.406 20.688 1 94.38 151 LYS B N 1
ATOM 2610 C CA . LYS B 1 151 ? -4.629 33.312 20.344 1 94.38 151 LYS B CA 1
ATOM 2611 C C . LYS B 1 151 ? -5.352 32.219 19.562 1 94.38 151 LYS B C 1
ATOM 2613 O O . LYS B 1 151 ? -5.285 31.047 19.938 1 94.38 151 LYS B O 1
ATOM 2618 N N . ASN B 1 152 ? -6.047 32.562 18.578 1 95.12 152 ASN B N 1
ATOM 2619 C CA . ASN B 1 152 ? -6.707 31.625 17.672 1 95.12 152 ASN B CA 1
ATOM 2620 C C . ASN B 1 152 ? -6.641 32.094 16.219 1 95.12 152 ASN B C 1
ATOM 2622 O O . ASN B 1 152 ? -6.074 33.156 15.938 1 95.12 152 ASN B O 1
ATOM 2626 N N . GLY B 1 153 ? -7.055 31.25 15.266 1 96 153 GLY B N 1
ATOM 2627 C CA . GLY B 1 153 ? -7.016 31.594 13.852 1 96 153 GLY B CA 1
ATOM 2628 C C . GLY B 1 153 ? -7.742 30.594 12.977 1 96 153 GLY B C 1
ATOM 2629 O O . GLY B 1 153 ? -8.32 29.625 13.477 1 96 153 GLY B O 1
ATOM 2630 N N . LYS B 1 154 ? -7.836 31 11.742 1 97.06 154 LYS B N 1
ATOM 2631 C CA . LYS B 1 154 ? -8.484 30.156 10.75 1 97.06 154 LYS B CA 1
ATOM 2632 C C . LYS B 1 154 ? -7.602 29.969 9.516 1 97.06 154 LYS B C 1
ATOM 2634 O O . LYS B 1 154 ? -6.879 30.891 9.125 1 97.06 154 LYS B O 1
ATOM 2639 N N . ILE B 1 155 ? -7.645 28.781 8.992 1 97.25 155 ILE B N 1
ATOM 2640 C CA . ILE B 1 155 ? -6.938 28.531 7.746 1 97.25 155 ILE B CA 1
ATOM 2641 C C . ILE B 1 155 ? -7.926 28.078 6.676 1 97.25 155 ILE B C 1
ATOM 2643 O O . ILE B 1 155 ? -8.93 27.422 6.988 1 97.25 155 ILE B O 1
ATOM 2647 N N . GLN B 1 156 ? -7.652 28.406 5.43 1 97.56 156 GLN B N 1
ATOM 2648 C CA . GLN B 1 156 ? -8.477 28.031 4.289 1 97.56 156 GLN B CA 1
ATOM 2649 C C . GLN B 1 156 ? -7.621 27.797 3.049 1 97.56 156 GLN B C 1
ATOM 2651 O O . GLN B 1 156 ? -6.785 28.625 2.693 1 97.56 156 GLN B O 1
ATOM 2656 N N . TRP B 1 157 ? -7.828 26.594 2.465 1 97.31 157 TRP B N 1
ATOM 2657 C CA . TRP B 1 157 ? -7.121 26.312 1.222 1 97.31 157 TRP B CA 1
ATOM 2658 C C . TRP B 1 157 ? -7.656 27.156 0.078 1 97.31 157 TRP B C 1
ATOM 2660 O O . TRP B 1 157 ? -8.867 27.219 -0.153 1 97.31 157 TRP B O 1
ATOM 2670 N N . CYS B 1 158 ? -6.844 27.812 -0.707 1 91.12 158 CYS B N 1
ATOM 2671 C CA . CYS B 1 158 ? -7.238 28.766 -1.733 1 91.12 158 CYS B CA 1
ATOM 2672 C C . CYS B 1 158 ? -7.07 28.172 -3.127 1 91.12 158 CYS B C 1
ATOM 2674 O O . CYS B 1 158 ? -7.242 28.859 -4.129 1 91.12 158 CYS B O 1
ATOM 2676 N N . GLY B 1 159 ? -6.891 26.953 -3.318 1 87.06 159 GLY B N 1
ATOM 2677 C CA . GLY B 1 159 ? -6.652 26.328 -4.609 1 87.06 159 GLY B CA 1
ATOM 2678 C C . GLY B 1 159 ? -5.238 26.547 -5.121 1 87.06 159 GLY B C 1
ATOM 2679 O O . GLY B 1 159 ? -4.625 27.578 -4.848 1 87.06 159 GLY B O 1
ATOM 2680 N N . ASP B 1 160 ? -4.582 25.422 -5.559 1 75.75 160 ASP B N 1
ATOM 2681 C CA . ASP B 1 160 ? -3.258 25.578 -6.152 1 75.75 160 ASP B CA 1
ATOM 2682 C C . ASP B 1 160 ? -3.359 26.094 -7.586 1 75.75 160 ASP B C 1
ATOM 2684 O O . ASP B 1 160 ? -4.305 25.766 -8.305 1 75.75 160 ASP B O 1
ATOM 2688 N N . GLU B 1 161 ? -3.057 27.344 -7.965 1 55.03 161 GLU B N 1
ATOM 2689 C CA . GLU B 1 161 ? -3.082 27.828 -9.344 1 55.03 161 GLU B CA 1
ATOM 2690 C C . GLU B 1 161 ? -2.605 26.75 -10.312 1 55.03 161 GLU B C 1
ATOM 2692 O O . GLU B 1 161 ? -1.622 26.047 -10.047 1 55.03 161 GLU B O 1
ATOM 2697 N N . PRO B 1 162 ? -3.51 26.234 -11.234 1 46.41 162 PRO B N 1
ATOM 2698 C CA . PRO B 1 162 ? -2.986 25.344 -12.273 1 46.41 162 PRO B CA 1
ATOM 2699 C C . PRO B 1 162 ? -1.657 25.828 -12.852 1 46.41 162 PRO B C 1
ATOM 2701 O O . PRO B 1 162 ? -1.453 27.031 -13.016 1 46.41 162 PRO B O 1
ATOM 2704 N N . SER B 1 163 ? -0.55 25.406 -12.336 1 38 163 SER B N 1
ATOM 2705 C CA . SER B 1 163 ? 0.543 25.859 -13.188 1 38 163 SER B CA 1
ATOM 2706 C C . SER B 1 163 ? 0.204 25.688 -14.664 1 38 163 SER B C 1
ATOM 2708 O O . SER B 1 163 ? 0.076 24.562 -15.148 1 38 163 SER B O 1
ATOM 2710 N N . PHE B 1 164 ? -0.539 26.531 -15.227 1 29.83 164 PHE B N 1
ATOM 2711 C CA . PHE B 1 164 ? -0.469 26.594 -16.672 1 29.83 164 PHE B CA 1
ATOM 2712 C C . PHE B 1 164 ? 0.943 26.938 -17.141 1 29.83 164 PHE B C 1
ATOM 2714 O O . PHE B 1 164 ? 1.649 27.703 -16.469 1 29.83 164 PHE B O 1
#

Solvent-accessible surface area (backbone atoms only — not comparable to full-atom values): 17803 Å² total; per-residue (Å²): 129,73,59,83,77,48,55,70,70,55,36,48,50,51,25,49,54,36,42,27,53,39,41,34,57,48,35,69,38,82,63,34,38,44,45,32,44,47,68,70,55,99,79,43,46,33,39,32,31,37,36,63,54,92,60,28,38,35,38,32,33,37,59,23,83,48,80,81,78,91,61,69,53,29,38,40,32,34,29,63,47,78,88,48,23,36,32,45,74,48,76,48,60,72,76,92,62,55,55,66,59,54,45,48,53,54,51,48,51,52,24,58,76,65,66,32,48,44,34,36,65,41,45,61,90,45,58,91,47,40,67,62,50,51,52,54,40,44,75,69,38,25,48,74,48,76,40,75,92,78,38,33,32,40,36,37,55,66,63,78,75,74,84,119,130,74,59,84,78,46,56,69,70,54,36,48,51,51,25,49,55,36,42,28,53,41,41,33,57,48,36,70,39,81,64,34,39,43,46,32,45,47,67,70,55,99,78,42,46,32,39,30,32,38,34,65,53,94,60,29,38,35,38,33,32,38,59,23,85,46,80,80,78,88,62,69,54,28,39,41,33,35,30,61,48,77,90,48,23,36,32,46,73,48,75,47,60,73,77,92,64,56,55,66,60,54,44,49,53,53,50,48,51,51,24,58,77,65,66,31,48,43,35,37,66,43,44,61,90,46,56,91,47,40,67,60,49,52,52,53,40,45,76,68,37,26,49,74,48,75,40,77,91,76,37,33,32,41,36,36,56,66,62,79,74,74,84,120

Organism: NCBI:txid1246626

Secondary structure (DSSP, 8-state):
--GGGS-HHHHHHHHHHHHHHHHHHHHHSTTEEEEEEEESSSS-EEEEEEEEETTEEEEEEEETTS---SS-SEEEEEEEETTTEEEEEEEEE-SSSSHHHHHHHHHHHHHHHTT-EEEEEE-GGGGGGHHHHHHHHHHTTEEEEEETTTTEEEEEE-------/--GGGS-HHHHHHHHHHHHHHHHHHHHHSTTEEEEEEEESSSS-EEEEEEEEETTEEEEEEEETTS---SS-SEEEEEEEETTTEEEEEEEEE-SSSSHHHHHHHHHHHHHHHTT-EEEEEE-GGGGGGHHHHHHHHHHTTEEEEEETTTTEEEEEE-------

pLDDT: mean 91.18, std 12.4, range [29.83, 98.69]

Nearest PDB structures (foldseek):
  6ee1-assembly1_D  TM=6.279E-01  e=3.809E-03  Mycobacterium tuberculosis CDC1551
  6edz-assembly1_B  TM=6.284E-01  e=5.175E-03  Mycobacterium tuberculosis CDC1551
  6edz-assembly1_A  TM=6.266E-01  e=6.221E-03  Mycobacterium tuberculosis CDC1551
  6edz-assembly1_D  TM=6.115E-01  e=5.175E-03  Mycobacterium tuberculosis CDC1551
  6edz-assembly1_C  TM=6.134E-01  e=6.614E-03  Mycobacterium tuberculosis CDC1551

Foldseek 3Di:
DQLVPDPLVSLVVQLVVQVVVVQVVQCPDPQKHFDDWDDQDPRWIWTWMKGDDDQKIKIFIDTSSDHDDPDTQKIWIWGADPPQAIETEDIDHDPDSNRLVVRLVVVVVVSVVSVYWYKYKFAQVCQVPVVVVCVSLVVQQKDKDADPVRRMIMITHPDDPPPD/DQLPPDPLVSLVVQLVVQVVVVQVVQCPDPQKHFDDWDDQDPRWIWTWMKGDDDQKIKIFIDTSSDHDDPDTQKIWIWGADPPQAIETDDIDHDPDSNRLVVRLVVVVVVSVVSVYWYKYKFAQVCQVPVVVVCVSLVVQQKDKDADPVRRMIMITHDDDPPPD

Radius of gyration: 23.41 Å; Cα contacts (8 Å, |Δi|>4): 586; chains: 2; bounding box: 48×79×45 Å

Sequence (328 aa):
MSVSTLPKADKRDIQLIRMQQQVKEIAKEDKKEVIGIEQIDEEEWVIVSKSYYNDAFQVMINDCSQPYDGKWDFVLEAEYKMANTLFIDDIKGEPCRGYGSICMHYLKEIAWKENCDIQGHIVQRDWDHVDRLTHFYKKHSFSITLNKEEKNGKIQWCGDEPSFMSVSTLPKADKRDIQLIRMQQQVKEIAKEDKKEVIGIEQIDEEEWVIVSKSYYNDAFQVMINDCSQPYDGKWDFVLEAEYKMANTLFIDDIKGEPCRGYGSICMHYLKEIAWKENCDIQGHIVQRDWDHVDRLTHFYKKHSFSITLNKEEKNGKIQWCGDEPSF